Protein AF-A0A955IW01-F1 (afdb_monomer_lite)

InterPro domains:
  IPR011990 Tetratricopeptide-like helical domain superfamily [SSF48452] (128-227)

Secondary structure (DSSP, 8-state):
-PPPHHHHHHHHHHHHHHHHHTTS--HHHHHHTT--HHHHHHHHHHHHH-TTTS---TTS-HHHHHHHHHHHHHHHHTT-HHHHHHHHHHHHHHHHHTT-HHHHHHHHHHHHHHHHHHHHH-SSHHHHHHHHHHHHHHHHHHHHT--TTHHHHHHHHHHHHHHHHHTTS-HHHHHHHHHHHHHHHHHHHHS--S-TTGGGTTHHHHHHHHHHTT-HHHHHHHHHHHHHHHHHHHHHHHHH-TTHHHHHHHHHHHHHHHHHHHHHHTT-HHHHHHHHHHHHHS--TT-TTHHHHHHHHHHHHHHHS-----

Foldseek 3Di:
DDDDPVVVVVLLLVLQLCVLVDVGDDPVRCVVSVHDPVVSVVSNCCVVVPCPLLADDLPDDVVVLVVLLVVLLVCVVVVSLVSSLSSLVNSCSSCVSVVPLVSLLSSLQSLLVSLCSQLVVDPDLVSNLVSLVSSLVSLVSNLVSDDALVNLVSLLVNLLSLQVNLVSDDPVSSLVSLVVSLVSNVVSLVRHDDFLLVSLQSLLSNLVSCVVVVVLVVSVVSLVSSVVSCVVRVVVLVVPDPCSVVVSLVSNLSSLQSVLVSCVSVVVNVSSLVSLVCLLPPDDPPCSSVVSNVSSVVVNVVSVPPPPDD

Sequence (310 aa):
MALNNNEIRKKELEVYNLYLQKTGLSPATIKKLELSPEDVAKIITKMTSADSTLRLFTNAKKETRDNYLKQSVTIREQGFIMVALTMLDAVQAWDIANKYAKGIRETNDHKKIAYTLLADREKTNKGKLKYLTEASKCLEEALKATEGESISILKVHQASLNYDLALLHDTKSKEKKLKTALKMVDEALKTLPGSQAHRAWPLPIKAKILIELKLYDKALKVLQEAESCIYYGYEEEQNKNKQADMVLSVWTTGIALQMALLHIKTNKNTTARIYLSAVINCPDAAGVLANRKLQAKNLLKKLEEPSKEN

Radius of gyration: 21.9 Å; chains: 1; bounding box: 50×57×61 Å

Organism: NCBI:txid2053526

pLDDT: mean 86.03, std 12.94, range [34.16, 98.62]

Structure (mmCIF, N/CA/C/O backbone):
data_AF-A0A955IW01-F1
#
_entry.id   AF-A0A955IW01-F1
#
loop_
_atom_site.group_PDB
_atom_site.id
_atom_site.type_symbol
_atom_site.label_atom_id
_atom_site.label_alt_id
_atom_site.label_comp_id
_atom_site.label_asym_id
_atom_site.label_entity_id
_atom_site.label_seq_id
_atom_site.pdbx_PDB_ins_code
_atom_site.Cartn_x
_atom_site.Cartn_y
_atom_site.Cartn_z
_atom_site.occupancy
_atom_site.B_iso_or_equiv
_atom_site.auth_seq_id
_atom_site.auth_comp_id
_atom_site.auth_asym_id
_atom_site.auth_atom_id
_atom_site.pdbx_PDB_model_num
ATOM 1 N N . MET A 1 1 ? 11.748 -39.886 -11.246 1.00 41.16 1 MET A N 1
ATOM 2 C CA . MET A 1 1 ? 10.763 -38.999 -11.903 1.00 41.16 1 MET A CA 1
ATOM 3 C C . MET A 1 1 ? 11.481 -37.710 -12.256 1.00 41.16 1 MET A C 1
ATOM 5 O O . MET A 1 1 ? 12.062 -37.111 -11.362 1.00 41.16 1 MET A O 1
ATOM 9 N N . ALA A 1 2 ? 11.544 -37.344 -13.536 1.00 40.84 2 ALA A N 1
ATOM 10 C CA . ALA A 1 2 ? 12.148 -36.078 -13.944 1.00 40.84 2 ALA A CA 1
ATOM 11 C C . ALA A 1 2 ? 11.229 -34.932 -13.497 1.00 40.84 2 ALA A C 1
ATOM 13 O O . ALA A 1 2 ? 10.049 -34.935 -13.840 1.00 40.84 2 ALA A O 1
ATOM 14 N N . LEU A 1 3 ? 11.751 -33.999 -12.697 1.00 44.94 3 LEU A N 1
ATOM 15 C CA . LEU A 1 3 ? 11.039 -32.771 -12.340 1.00 44.94 3 LEU A CA 1
ATOM 16 C C . LEU A 1 3 ? 10.661 -32.020 -13.624 1.00 44.94 3 LEU A C 1
ATOM 18 O O . LEU A 1 3 ? 11.459 -31.940 -14.560 1.00 44.94 3 LEU A O 1
ATOM 22 N N . ASN A 1 4 ? 9.458 -31.449 -13.668 1.00 65.19 4 ASN A N 1
ATOM 23 C CA . ASN A 1 4 ? 9.060 -30.553 -14.754 1.00 65.19 4 ASN A CA 1
ATOM 24 C C . ASN A 1 4 ? 10.046 -29.366 -14.805 1.00 65.19 4 ASN A C 1
ATOM 26 O O . ASN A 1 4 ? 10.430 -28.842 -13.759 1.00 65.19 4 ASN A O 1
ATOM 30 N N . ASN A 1 5 ? 10.438 -28.897 -15.996 1.00 57.56 5 ASN A N 1
ATOM 31 C CA . ASN A 1 5 ? 11.323 -27.733 -16.172 1.00 57.56 5 ASN A CA 1
ATOM 32 C C . ASN A 1 5 ? 10.898 -26.508 -15.332 1.00 57.56 5 ASN A C 1
ATOM 34 O O . ASN A 1 5 ? 11.753 -25.760 -14.853 1.00 57.56 5 ASN A O 1
ATOM 38 N N . ASN A 1 6 ? 9.595 -26.322 -15.097 1.00 52.44 6 ASN A N 1
ATOM 39 C CA . ASN A 1 6 ? 9.080 -25.268 -14.217 1.00 52.44 6 ASN A CA 1
ATOM 40 C C . ASN A 1 6 ? 9.376 -25.511 -12.727 1.00 52.44 6 ASN A C 1
ATOM 42 O O . ASN A 1 6 ? 9.671 -24.562 -12.004 1.00 52.44 6 ASN A O 1
ATOM 46 N N . GLU A 1 7 ? 9.329 -26.757 -12.257 1.00 68.38 7 GLU A N 1
ATOM 47 C CA . GLU A 1 7 ? 9.648 -27.120 -10.870 1.00 68.38 7 GLU A CA 1
ATOM 48 C C . GLU A 1 7 ? 11.148 -27.035 -10.600 1.00 68.38 7 GLU A C 1
ATOM 50 O O . GLU A 1 7 ? 11.549 -26.523 -9.555 1.00 68.38 7 GLU A O 1
ATOM 55 N N . ILE A 1 8 ? 11.973 -27.444 -11.572 1.00 70.56 8 ILE A N 1
ATOM 56 C CA . ILE A 1 8 ? 13.429 -27.264 -11.522 1.00 70.56 8 ILE A CA 1
ATOM 57 C C . ILE A 1 8 ? 13.744 -25.776 -11.379 1.00 70.56 8 ILE A C 1
ATOM 59 O O . ILE A 1 8 ? 14.400 -25.375 -10.422 1.00 70.56 8 ILE A O 1
ATOM 63 N N . ARG A 1 9 ? 13.197 -24.930 -12.262 1.00 68.94 9 ARG A N 1
ATOM 64 C CA . ARG A 1 9 ? 13.444 -23.482 -12.231 1.00 68.94 9 ARG A CA 1
ATOM 65 C C . ARG A 1 9 ? 12.938 -22.819 -10.948 1.00 68.94 9 ARG A C 1
ATOM 67 O O . ARG A 1 9 ? 13.601 -21.932 -10.418 1.00 68.94 9 ARG A O 1
ATOM 74 N N . LYS A 1 10 ? 11.794 -23.262 -10.420 1.00 70.56 10 LYS A N 1
ATOM 75 C CA . LYS A 1 10 ? 11.260 -22.803 -9.130 1.00 70.56 10 LYS A CA 1
ATOM 76 C C . LYS A 1 10 ? 12.222 -23.129 -7.982 1.00 70.56 10 LYS A C 1
ATOM 78 O O . LYS A 1 10 ? 12.490 -22.262 -7.153 1.00 70.56 10 LYS A O 1
ATOM 83 N N . LYS A 1 11 ? 12.772 -24.345 -7.962 1.00 79.25 11 LYS A N 1
ATOM 84 C CA . LYS A 1 11 ? 13.729 -24.797 -6.944 1.00 79.25 11 LYS A CA 1
ATOM 85 C C . LYS A 1 11 ? 15.079 -24.078 -7.072 1.00 79.25 11 LYS A C 1
ATOM 87 O O . LYS A 1 11 ? 15.653 -23.674 -6.067 1.00 79.25 11 LYS A O 1
ATOM 92 N N . GLU A 1 12 ? 15.537 -23.812 -8.296 1.00 79.88 12 GLU A N 1
ATOM 93 C CA . GLU A 1 12 ? 16.732 -22.994 -8.557 1.00 79.88 12 GLU A CA 1
ATOM 94 C C . GLU A 1 12 ? 16.574 -21.550 -8.042 1.00 79.88 12 GLU A C 1
ATOM 96 O O . GLU A 1 12 ? 17.464 -21.022 -7.371 1.00 79.88 12 GLU A O 1
ATOM 101 N N . LEU A 1 13 ? 15.415 -20.927 -8.292 1.00 72.44 13 LEU A N 1
ATOM 102 C CA . LEU A 1 13 ? 15.077 -19.595 -7.777 1.00 72.44 13 LEU A CA 1
ATOM 103 C C . LEU A 1 13 ? 14.978 -19.568 -6.248 1.00 72.44 13 LEU A C 1
ATOM 105 O O . LEU A 1 13 ? 15.396 -18.592 -5.628 1.00 72.44 13 LEU A O 1
ATOM 109 N N . GLU A 1 14 ? 14.453 -20.627 -5.632 1.00 79.62 14 GLU A N 1
ATOM 110 C CA . GLU A 1 14 ? 14.368 -20.758 -4.176 1.00 79.62 14 GLU A CA 1
ATOM 111 C C . GLU A 1 14 ? 15.755 -20.809 -3.528 1.00 79.62 14 GLU A C 1
ATOM 113 O O . GLU A 1 14 ? 16.039 -20.026 -2.617 1.00 79.62 14 GLU A O 1
ATOM 118 N N . VAL A 1 15 ? 16.638 -21.671 -4.044 1.00 81.12 15 VAL A N 1
ATOM 119 C CA . VAL A 1 15 ? 18.037 -21.787 -3.605 1.00 81.12 15 VAL A CA 1
ATOM 120 C C . VAL A 1 15 ? 18.742 -20.437 -3.716 1.00 81.12 15 VAL A C 1
ATOM 122 O O . VAL A 1 15 ? 19.367 -19.983 -2.756 1.00 81.12 15 VAL A O 1
ATOM 125 N N . TYR A 1 16 ? 18.605 -19.764 -4.860 1.00 76.00 16 TYR A N 1
ATOM 126 C CA . TYR A 1 16 ? 19.264 -18.483 -5.096 1.00 76.00 16 TYR A CA 1
ATOM 127 C C . TYR A 1 16 ? 18.694 -17.355 -4.222 1.00 76.00 16 TYR A C 1
ATOM 129 O O . TYR A 1 16 ? 19.442 -16.555 -3.665 1.00 76.00 16 TYR A O 1
ATOM 137 N N . ASN A 1 17 ? 17.377 -17.319 -4.010 1.00 71.19 17 ASN A N 1
ATOM 138 C CA . ASN A 1 17 ? 16.737 -16.354 -3.116 1.00 71.19 17 ASN A CA 1
ATOM 139 C C . ASN A 1 17 ? 17.206 -16.531 -1.661 1.00 71.19 17 ASN A C 1
ATOM 141 O O . ASN A 1 17 ? 17.460 -15.542 -0.975 1.00 71.19 17 ASN A O 1
ATOM 145 N N . LEU A 1 18 ? 17.367 -17.772 -1.193 1.00 75.62 18 LEU A N 1
ATOM 146 C CA . LEU A 1 18 ? 17.927 -18.048 0.133 1.00 75.62 18 LEU A CA 1
ATOM 147 C C . LEU A 1 18 ? 19.415 -17.682 0.218 1.00 75.62 18 LEU A C 1
ATOM 149 O O . LEU A 1 18 ? 19.850 -17.179 1.255 1.00 75.62 18 LEU A O 1
ATOM 153 N N . TYR A 1 19 ? 20.177 -17.898 -0.861 1.00 77.19 19 TYR A N 1
ATOM 154 C CA . TYR A 1 19 ? 21.565 -17.446 -0.972 1.00 77.19 19 TYR A CA 1
ATOM 155 C C . TYR A 1 19 ? 21.676 -15.921 -0.870 1.00 77.19 19 TYR A C 1
ATOM 157 O O . TYR A 1 19 ? 22.553 -15.448 -0.168 1.00 77.19 19 TYR A O 1
ATOM 165 N N . LEU A 1 20 ? 20.775 -15.146 -1.483 1.00 69.50 20 LEU A N 1
ATOM 166 C CA . LEU A 1 20 ? 20.790 -13.676 -1.393 1.00 69.50 20 LEU A CA 1
ATOM 167 C C . LEU A 1 20 ? 20.360 -13.133 -0.017 1.00 69.50 20 LEU A C 1
ATOM 169 O O . LEU A 1 20 ? 20.742 -12.028 0.361 1.00 69.50 20 LEU A O 1
ATOM 173 N N . GLN A 1 21 ? 19.544 -13.876 0.736 1.00 68.00 21 GLN A N 1
ATOM 174 C CA . GLN A 1 21 ? 19.051 -13.452 2.056 1.00 68.00 21 GLN A CA 1
ATOM 175 C C . GLN A 1 21 ? 20.087 -13.596 3.181 1.00 68.00 21 GLN A C 1
ATOM 177 O O . GLN A 1 21 ? 19.921 -13.001 4.247 1.00 68.00 21 GLN A O 1
ATOM 182 N N . LYS A 1 22 ? 21.133 -14.398 2.980 1.00 61.97 22 LYS A N 1
ATOM 183 C CA . LYS A 1 22 ? 22.178 -14.689 3.969 1.00 61.97 22 LYS A CA 1
ATOM 184 C C . LYS A 1 22 ? 23.543 -14.468 3.317 1.00 61.97 22 LYS A C 1
ATOM 186 O O . LYS A 1 22 ? 23.664 -14.578 2.112 1.00 61.97 22 LYS A O 1
ATOM 191 N N . THR A 1 23 ? 24.606 -14.200 4.068 1.00 53.50 23 THR A N 1
ATOM 192 C CA . THR A 1 23 ? 25.985 -14.205 3.531 1.00 53.50 23 THR A CA 1
ATOM 193 C C . THR A 1 23 ? 26.464 -15.641 3.233 1.00 53.50 23 THR A C 1
ATOM 195 O O . THR A 1 23 ? 27.507 -16.069 3.717 1.00 53.50 23 THR A O 1
ATOM 198 N N . GLY A 1 24 ? 25.663 -16.420 2.492 1.00 56.84 24 GLY A N 1
ATOM 199 C CA . GLY A 1 24 ? 25.838 -17.849 2.224 1.00 56.84 24 GLY A CA 1
ATOM 200 C C . GLY A 1 24 ? 24.736 -18.746 2.812 1.00 56.84 24 GLY A C 1
ATOM 201 O O . GLY A 1 24 ? 24.003 -18.376 3.733 1.00 56.84 24 GLY A O 1
ATOM 202 N N . LEU A 1 25 ? 24.616 -19.964 2.275 1.00 74.00 25 LEU A N 1
ATOM 203 C CA . LEU A 1 25 ? 23.672 -20.981 2.747 1.00 74.00 25 LEU A CA 1
ATOM 204 C C . LEU A 1 25 ? 24.320 -21.878 3.807 1.00 74.00 25 LEU A C 1
ATOM 206 O O . LEU A 1 25 ? 25.335 -22.516 3.550 1.00 74.00 25 LEU A O 1
ATOM 210 N N . SER A 1 26 ? 23.717 -21.965 4.998 1.00 74.75 26 SER A N 1
ATOM 211 C CA . SER A 1 26 ? 24.205 -22.879 6.040 1.00 74.75 26 SER A CA 1
ATOM 212 C C . SER A 1 26 ? 23.929 -24.349 5.681 1.00 74.75 26 SER A C 1
ATOM 214 O O . SER A 1 26 ? 22.914 -24.623 5.031 1.00 74.75 26 SER A O 1
ATOM 216 N N . PRO A 1 27 ? 24.723 -25.320 6.180 1.00 72.94 27 PRO A N 1
ATOM 217 C CA . PRO A 1 27 ? 24.492 -26.751 5.936 1.00 72.94 27 PRO A CA 1
ATOM 218 C C . PRO A 1 27 ? 23.081 -27.222 6.316 1.00 72.94 27 PRO A C 1
ATOM 220 O O . PRO A 1 27 ? 22.458 -28.003 5.601 1.00 72.94 27 PRO A O 1
ATOM 223 N N . ALA A 1 28 ? 22.520 -26.678 7.401 1.00 77.25 28 ALA A N 1
ATOM 224 C CA . ALA A 1 28 ? 21.143 -26.952 7.812 1.00 77.25 28 ALA A CA 1
ATOM 225 C C . ALA A 1 28 ? 20.094 -26.414 6.819 1.00 77.25 28 ALA A C 1
ATOM 227 O O . ALA A 1 28 ? 19.018 -26.992 6.690 1.00 77.25 28 ALA A O 1
ATOM 228 N N . THR A 1 29 ? 20.391 -25.311 6.123 1.00 76.62 29 THR A N 1
ATOM 229 C CA . THR A 1 29 ? 19.518 -24.757 5.074 1.00 76.62 29 THR A CA 1
ATOM 230 C C . THR A 1 29 ? 19.606 -25.605 3.804 1.00 76.62 29 THR A C 1
ATOM 232 O O . THR A 1 29 ? 18.574 -25.923 3.228 1.00 76.62 29 THR A O 1
ATOM 235 N N . ILE A 1 30 ? 20.810 -26.049 3.424 1.00 76.44 30 ILE A N 1
ATOM 236 C CA . ILE A 1 30 ? 21.035 -26.947 2.277 1.00 76.44 30 ILE A CA 1
ATOM 237 C C . ILE A 1 30 ? 20.290 -28.273 2.476 1.00 76.44 30 ILE A C 1
ATOM 239 O O . ILE A 1 30 ? 19.534 -28.695 1.606 1.00 76.44 30 ILE A O 1
ATOM 243 N N . LYS A 1 31 ? 20.400 -28.871 3.670 1.00 76.69 31 LYS A N 1
ATOM 244 C CA . LYS A 1 31 ? 19.694 -30.114 4.014 1.00 76.69 31 LYS A CA 1
ATOM 245 C C . LYS A 1 31 ? 18.167 -29.985 3.906 1.00 76.69 31 LYS A C 1
ATOM 247 O O . LYS A 1 31 ? 17.515 -30.936 3.496 1.00 76.69 31 LYS A O 1
ATOM 252 N N . LYS A 1 32 ? 17.595 -28.818 4.234 1.00 82.44 32 LYS A N 1
ATOM 253 C CA . LYS A 1 32 ? 16.148 -28.544 4.105 1.00 82.44 32 LYS A CA 1
ATOM 254 C C . LYS A 1 32 ? 15.670 -28.397 2.662 1.00 82.44 32 LYS A C 1
ATOM 256 O O . LYS A 1 32 ? 14.485 -28.569 2.415 1.00 82.44 32 LYS A O 1
ATOM 261 N N . LEU A 1 33 ? 16.565 -28.056 1.740 1.00 80.69 33 LEU A N 1
ATOM 262 C CA . LEU A 1 33 ? 16.245 -27.925 0.318 1.00 80.69 33 LEU A CA 1
ATOM 263 C C . LEU A 1 33 ? 16.257 -29.273 -0.407 1.00 80.69 33 LEU A C 1
ATOM 265 O O . LEU A 1 33 ? 15.901 -29.326 -1.584 1.00 80.69 33 LEU A O 1
ATOM 269 N N . GLU A 1 34 ? 16.650 -30.350 0.283 1.00 85.50 34 GLU A N 1
ATOM 270 C CA . GLU A 1 34 ? 16.807 -31.687 -0.298 1.00 85.50 34 GLU A CA 1
ATOM 271 C C . GLU A 1 34 ? 17.724 -31.653 -1.530 1.00 85.50 34 GLU A C 1
ATOM 273 O O . GLU A 1 34 ? 17.429 -32.231 -2.575 1.00 85.50 34 GLU A O 1
ATOM 278 N N . LEU A 1 35 ? 18.815 -30.893 -1.421 1.00 80.88 35 LEU A N 1
ATOM 279 C CA . LEU A 1 35 ? 19.842 -30.745 -2.446 1.00 80.88 35 LEU A CA 1
ATOM 280 C C . LEU A 1 35 ? 21.209 -31.013 -1.826 1.00 80.88 35 LEU A C 1
ATOM 282 O O . LEU A 1 35 ? 21.428 -30.747 -0.639 1.00 80.88 35 LEU A O 1
ATOM 286 N N . SER A 1 36 ? 22.142 -31.513 -2.632 1.00 80.19 36 SER A N 1
ATOM 287 C CA . SER A 1 36 ? 23.533 -31.610 -2.202 1.00 80.19 36 SER A CA 1
ATOM 288 C C . SER A 1 36 ? 24.179 -30.212 -2.148 1.00 80.19 36 SER A C 1
ATOM 290 O O . SER A 1 36 ? 23.746 -29.298 -2.861 1.00 80.19 36 SER A O 1
ATOM 292 N N . PRO A 1 37 ? 25.229 -30.003 -1.330 1.00 76.19 37 PRO A N 1
ATOM 293 C CA . PRO A 1 37 ? 26.011 -28.766 -1.364 1.00 76.19 37 PRO A CA 1
ATOM 294 C C . PRO A 1 37 ? 26.567 -28.444 -2.757 1.00 76.19 37 PRO A C 1
ATOM 296 O O . PRO A 1 37 ? 26.637 -27.277 -3.128 1.00 76.19 37 PRO A O 1
ATOM 299 N N . GLU A 1 38 ? 26.910 -29.470 -3.539 1.00 78.12 38 GLU A N 1
ATOM 300 C CA . GLU A 1 38 ? 27.389 -29.337 -4.916 1.00 78.12 38 GLU A CA 1
ATOM 301 C C . GLU A 1 38 ? 26.289 -28.863 -5.866 1.00 78.12 38 GLU A C 1
ATOM 303 O O . GLU A 1 38 ? 26.540 -27.983 -6.682 1.00 78.12 38 GLU A O 1
ATOM 308 N N . ASP A 1 39 ? 25.063 -29.380 -5.746 1.00 79.25 39 ASP A N 1
ATOM 309 C CA . ASP A 1 39 ? 23.923 -28.907 -6.541 1.00 79.25 39 ASP A CA 1
ATOM 310 C C . ASP A 1 39 ? 23.566 -27.472 -6.174 1.00 79.25 39 ASP A C 1
ATOM 312 O O . ASP A 1 39 ? 23.331 -26.645 -7.049 1.00 79.25 39 ASP A O 1
ATOM 316 N N . VAL A 1 40 ? 23.600 -27.135 -4.885 1.00 78.31 40 VAL A N 1
ATOM 317 C CA . VAL A 1 40 ? 23.416 -25.758 -4.422 1.00 78.31 40 VAL A CA 1
ATOM 318 C C . VAL A 1 40 ? 24.506 -24.842 -4.977 1.00 78.31 40 VAL A C 1
ATOM 320 O O . VAL A 1 40 ? 24.187 -23.769 -5.484 1.00 78.31 40 VAL A O 1
ATOM 323 N N . ALA A 1 41 ? 25.773 -25.259 -4.940 1.00 73.00 41 ALA A N 1
ATOM 324 C CA . ALA A 1 41 ? 26.876 -24.505 -5.523 1.00 73.00 41 ALA A CA 1
ATOM 325 C C . ALA A 1 41 ? 26.737 -24.382 -7.045 1.00 73.00 41 ALA A C 1
ATOM 327 O O . ALA A 1 41 ? 26.959 -23.302 -7.575 1.00 73.00 41 ALA A O 1
ATOM 328 N N . LYS A 1 42 ? 26.307 -25.433 -7.754 1.00 78.12 42 LYS A N 1
ATOM 329 C CA . LYS A 1 42 ? 26.015 -25.387 -9.195 1.00 78.12 42 LYS A CA 1
ATOM 330 C C . LYS A 1 42 ? 24.861 -24.457 -9.507 1.00 78.12 42 LYS A C 1
ATOM 332 O O . LYS A 1 42 ? 24.947 -23.757 -10.498 1.00 78.12 42 LYS A O 1
ATOM 337 N N . ILE A 1 43 ? 23.809 -24.425 -8.695 1.00 77.31 43 ILE A N 1
ATOM 338 C CA . ILE A 1 43 ? 22.674 -23.518 -8.878 1.00 77.31 43 ILE A CA 1
ATOM 339 C C . ILE A 1 43 ? 23.100 -22.083 -8.598 1.00 77.31 43 ILE A C 1
ATOM 341 O O . ILE A 1 43 ? 22.807 -21.210 -9.404 1.00 77.31 43 ILE A O 1
ATOM 345 N N . ILE A 1 44 ? 23.817 -21.827 -7.500 1.00 74.19 44 ILE A N 1
ATOM 346 C CA . ILE A 1 44 ? 24.343 -20.494 -7.194 1.00 74.19 44 ILE A CA 1
ATOM 347 C C . ILE A 1 44 ? 25.268 -20.058 -8.316 1.00 74.19 44 ILE A C 1
ATOM 349 O O . ILE A 1 44 ? 25.005 -19.019 -8.893 1.00 74.19 44 ILE A O 1
ATOM 353 N N . THR A 1 45 ? 26.266 -20.866 -8.677 1.00 70.31 45 THR A N 1
ATOM 354 C CA . THR A 1 45 ? 27.178 -20.596 -9.791 1.00 70.31 45 THR A CA 1
ATOM 355 C C . THR A 1 45 ? 26.405 -20.417 -11.084 1.00 70.31 45 THR A C 1
ATOM 357 O O . THR A 1 45 ? 26.579 -19.408 -11.723 1.00 70.31 45 THR A O 1
ATOM 360 N N . LYS A 1 46 ? 25.462 -21.284 -11.452 1.00 68.75 46 LYS A N 1
ATOM 361 C CA . LYS A 1 46 ? 24.609 -21.104 -12.638 1.00 68.75 46 LYS A CA 1
ATOM 362 C C . LYS A 1 46 ? 23.864 -19.774 -12.589 1.00 68.75 46 LYS A C 1
ATOM 364 O O . LYS A 1 46 ? 23.765 -19.113 -13.605 1.00 68.75 46 LYS A O 1
ATOM 369 N N . MET A 1 47 ? 23.360 -19.358 -11.435 1.00 70.56 47 MET A N 1
ATOM 370 C CA . MET A 1 47 ? 22.603 -18.116 -11.279 1.00 70.56 47 MET A CA 1
ATOM 371 C C . MET A 1 47 ? 23.509 -16.877 -11.164 1.00 70.56 47 MET A C 1
ATOM 373 O O . MET A 1 47 ? 23.080 -15.790 -11.534 1.00 70.56 47 MET A O 1
ATOM 377 N N . THR A 1 48 ? 24.756 -17.012 -10.701 1.00 64.88 48 THR A N 1
ATOM 378 C CA . THR A 1 48 ? 25.749 -15.925 -10.593 1.00 64.88 48 THR A CA 1
ATOM 379 C C . THR A 1 48 ? 26.658 -15.810 -11.819 1.00 64.88 48 THR A C 1
ATOM 381 O O . THR A 1 48 ? 27.096 -14.713 -12.142 1.00 64.88 48 THR A O 1
ATOM 384 N N . SER A 1 49 ? 26.934 -16.918 -12.505 1.00 52.38 49 SER A N 1
ATOM 385 C CA . SER A 1 49 ? 27.792 -17.066 -13.685 1.00 52.38 49 SER A CA 1
ATOM 386 C C . SER A 1 49 ? 26.999 -17.129 -14.993 1.00 52.38 49 SER A C 1
ATOM 388 O O . SER A 1 49 ? 27.598 -16.975 -16.056 1.00 52.38 49 SER A O 1
ATOM 390 N N . ALA A 1 50 ? 25.668 -17.312 -14.963 1.00 46.69 50 ALA A N 1
ATOM 391 C CA . ALA A 1 50 ? 24.800 -16.988 -16.101 1.00 46.69 50 ALA A CA 1
ATOM 392 C C . ALA A 1 50 ? 24.619 -15.472 -16.193 1.00 46.69 50 ALA A C 1
ATOM 394 O O . ALA A 1 50 ? 23.562 -14.892 -15.933 1.00 46.69 50 ALA A O 1
ATOM 395 N N . ASP A 1 51 ? 25.694 -14.855 -16.655 1.00 45.41 51 ASP A N 1
ATOM 396 C CA . ASP A 1 51 ? 25.853 -13.447 -16.974 1.00 45.41 51 ASP A CA 1
ATOM 397 C C . ASP A 1 51 ? 24.934 -12.947 -18.106 1.00 45.41 51 ASP A C 1
ATOM 399 O O . ASP A 1 51 ? 25.060 -11.813 -18.552 1.00 45.41 51 ASP A O 1
ATOM 403 N N . SER A 1 52 ? 24.004 -13.772 -18.591 1.00 41.62 52 SER A N 1
ATOM 404 C CA . SER A 1 52 ? 23.103 -13.466 -19.707 1.00 41.62 52 SER A CA 1
ATOM 405 C C . SER A 1 52 ? 21.615 -13.562 -19.362 1.00 41.62 52 SER A C 1
ATOM 407 O O . SER A 1 52 ? 20.808 -12.915 -20.023 1.00 41.62 52 SER A O 1
ATOM 409 N N . THR A 1 53 ? 21.217 -14.313 -18.327 1.00 46.50 53 THR A N 1
ATOM 410 C CA . THR A 1 53 ? 19.797 -14.419 -17.931 1.00 46.50 53 THR A CA 1
ATOM 411 C C . THR A 1 53 ? 19.403 -13.449 -16.828 1.00 46.50 53 THR A C 1
ATOM 413 O O . THR A 1 53 ? 18.220 -13.137 -16.720 1.00 46.50 53 THR A O 1
ATOM 416 N N . LEU A 1 54 ? 20.372 -12.978 -16.027 1.00 55.03 54 LEU A N 1
ATOM 417 C CA . LEU A 1 54 ? 20.158 -11.949 -15.003 1.00 55.03 54 LEU A CA 1
ATOM 418 C C . LEU A 1 54 ? 20.750 -10.563 -15.357 1.00 55.03 54 LEU A C 1
ATOM 420 O O . LEU A 1 54 ? 20.593 -9.608 -14.590 1.00 55.03 54 LEU A O 1
ATOM 424 N N . ARG A 1 55 ? 21.406 -10.424 -16.517 1.00 62.34 55 ARG A N 1
ATOM 425 C CA . ARG A 1 55 ? 21.927 -9.139 -16.998 1.00 62.34 55 ARG A CA 1
ATOM 426 C C . ARG A 1 55 ? 21.056 -8.571 -18.104 1.00 62.34 55 ARG A C 1
ATOM 428 O O . ARG A 1 55 ? 20.934 -9.142 -19.183 1.00 62.34 55 ARG A O 1
ATOM 435 N N . LEU A 1 56 ? 20.533 -7.381 -17.851 1.00 70.44 56 LEU A N 1
ATOM 436 C CA . LEU A 1 56 ? 20.099 -6.476 -18.900 1.00 70.44 56 LEU A CA 1
ATOM 437 C C . LEU A 1 56 ? 21.270 -5.539 -19.213 1.00 70.44 56 LEU A C 1
ATOM 439 O O . LEU A 1 56 ? 21.645 -4.716 -18.380 1.00 70.44 56 LEU A O 1
ATOM 443 N N . PHE A 1 57 ? 21.867 -5.670 -20.397 1.00 77.75 57 PHE A N 1
ATOM 444 C CA . PHE A 1 57 ? 22.892 -4.725 -20.843 1.00 77.75 57 PHE A CA 1
ATOM 445 C C . PHE A 1 57 ? 22.259 -3.365 -21.123 1.00 77.75 57 PHE A C 1
ATOM 447 O O . PHE A 1 57 ? 21.211 -3.303 -21.759 1.00 77.75 57 PHE A O 1
ATOM 454 N N . THR A 1 58 ? 22.904 -2.271 -20.715 1.00 83.56 58 THR A N 1
ATOM 455 C CA . THR A 1 58 ? 22.385 -0.900 -20.886 1.00 83.56 58 THR A CA 1
ATOM 456 C C . THR A 1 58 ? 22.219 -0.476 -22.349 1.00 83.56 58 THR A C 1
ATOM 458 O O . THR A 1 58 ? 21.466 0.451 -22.625 1.00 83.56 58 THR A O 1
ATOM 461 N N . ASN A 1 59 ? 22.862 -1.173 -23.291 1.00 83.25 59 ASN A N 1
ATOM 462 C CA . ASN A 1 59 ? 22.717 -0.986 -24.739 1.00 83.25 59 ASN A CA 1
ATOM 463 C C . ASN A 1 59 ? 21.659 -1.907 -25.387 1.00 83.25 59 ASN A C 1
ATOM 465 O O . ASN A 1 59 ? 21.514 -1.909 -26.610 1.00 83.25 59 ASN A O 1
ATOM 469 N N . ALA A 1 60 ? 20.940 -2.719 -24.604 1.00 86.00 60 ALA A N 1
ATOM 470 C CA . ALA A 1 60 ? 19.887 -3.585 -25.123 1.00 86.00 60 ALA A CA 1
ATOM 471 C C . ALA A 1 60 ? 18.717 -2.767 -25.694 1.00 86.00 60 ALA A C 1
ATOM 473 O O . ALA A 1 60 ? 18.449 -1.650 -25.252 1.00 86.00 60 ALA A O 1
ATOM 474 N N . LYS A 1 61 ? 17.975 -3.348 -26.646 1.00 90.81 61 LYS A N 1
ATOM 475 C CA . LYS A 1 61 ? 16.749 -2.739 -27.184 1.00 90.81 61 LYS A CA 1
ATOM 476 C C . LYS A 1 61 ? 15.666 -2.613 -26.104 1.00 90.81 61 LYS A C 1
ATOM 478 O O . LYS A 1 61 ? 15.597 -3.429 -25.180 1.00 90.81 61 LYS A O 1
ATOM 483 N N . LYS A 1 62 ? 14.770 -1.635 -26.265 1.00 93.44 62 LYS A N 1
ATOM 484 C CA . LYS A 1 62 ? 13.661 -1.373 -25.334 1.00 93.44 62 LYS A CA 1
ATOM 485 C C . LYS A 1 62 ? 12.753 -2.594 -25.139 1.00 93.44 62 LYS A C 1
ATOM 487 O O . LYS A 1 62 ? 12.322 -2.853 -24.021 1.00 93.44 62 LYS A O 1
ATOM 492 N N . GLU A 1 63 ? 12.500 -3.383 -26.181 1.00 91.31 63 GLU A N 1
ATOM 493 C CA . GLU A 1 63 ? 11.680 -4.599 -26.092 1.00 91.31 63 GLU A CA 1
ATOM 494 C C . GLU A 1 63 ? 12.302 -5.636 -25.150 1.00 91.31 63 GLU A C 1
ATOM 496 O O . GLU A 1 63 ? 11.594 -6.282 -24.377 1.00 91.31 63 GLU A O 1
ATOM 501 N N . THR A 1 64 ? 13.633 -5.767 -25.171 1.00 86.75 64 THR A N 1
ATOM 502 C CA . THR A 1 64 ? 14.365 -6.639 -24.247 1.00 86.75 64 THR A CA 1
ATOM 503 C C . THR A 1 64 ? 14.185 -6.156 -22.814 1.00 86.75 64 THR A C 1
ATOM 505 O O . THR A 1 64 ? 13.849 -6.959 -21.946 1.00 86.75 64 THR A O 1
ATOM 508 N N . ARG A 1 65 ? 14.321 -4.844 -22.574 1.00 92.00 65 ARG A N 1
ATOM 509 C CA . ARG A 1 65 ? 14.055 -4.224 -21.268 1.00 92.00 65 ARG A CA 1
ATOM 510 C C . ARG A 1 65 ? 12.623 -4.481 -20.792 1.00 92.00 65 ARG A C 1
ATOM 512 O O . ARG A 1 65 ? 12.425 -4.887 -19.650 1.00 92.00 65 ARG A O 1
ATOM 519 N N . ASP A 1 66 ? 11.629 -4.289 -21.654 1.00 90.44 66 ASP A N 1
ATOM 520 C CA . ASP A 1 66 ? 10.214 -4.451 -21.297 1.00 90.44 66 ASP A CA 1
ATOM 521 C C . ASP A 1 66 ? 9.867 -5.918 -20.986 1.00 90.44 66 ASP A C 1
ATOM 523 O O . ASP A 1 66 ? 9.121 -6.202 -20.045 1.00 90.44 66 ASP A O 1
ATOM 527 N N . ASN A 1 67 ? 10.442 -6.870 -21.727 1.00 83.69 67 ASN A N 1
ATOM 528 C CA . ASN A 1 67 ? 10.318 -8.297 -21.422 1.00 83.69 67 ASN A CA 1
ATOM 529 C C . ASN A 1 67 ? 10.975 -8.647 -20.085 1.00 83.69 67 ASN A C 1
ATOM 531 O O . ASN A 1 67 ? 10.412 -9.409 -19.299 1.00 83.69 67 ASN A O 1
ATOM 535 N N . TYR A 1 68 ? 12.133 -8.057 -19.804 1.00 86.56 68 TYR A N 1
ATOM 536 C CA . TYR A 1 68 ? 12.861 -8.270 -18.563 1.00 86.56 68 TYR A CA 1
ATOM 537 C C . TYR A 1 68 ? 12.097 -7.728 -17.341 1.00 86.56 68 TYR A C 1
ATOM 539 O O . TYR A 1 68 ? 11.993 -8.406 -16.317 1.00 86.56 68 TYR A O 1
ATOM 547 N N . LEU A 1 69 ? 11.455 -6.562 -17.478 1.00 90.38 69 LEU A N 1
ATOM 548 C CA . LEU A 1 69 ? 10.543 -6.010 -16.473 1.00 90.38 69 LEU A CA 1
ATOM 549 C C . LEU A 1 69 ? 9.326 -6.919 -16.230 1.00 90.38 69 LEU A C 1
ATOM 551 O O . LEU A 1 69 ? 8.970 -7.197 -15.088 1.00 90.38 69 LEU A O 1
ATOM 555 N N . LYS A 1 70 ? 8.690 -7.438 -17.287 1.00 82.94 70 LYS A N 1
ATOM 556 C CA . LYS A 1 70 ? 7.561 -8.379 -17.142 1.00 82.94 70 LYS A CA 1
ATOM 557 C C . LYS A 1 70 ? 7.969 -9.664 -16.417 1.00 82.94 70 LYS A C 1
ATOM 559 O O . LYS A 1 70 ? 7.216 -10.180 -15.586 1.00 82.94 70 LYS A O 1
ATOM 564 N N . GLN A 1 71 ? 9.163 -10.178 -16.707 1.00 79.56 71 GLN A N 1
ATOM 565 C CA . GLN A 1 71 ? 9.702 -11.358 -16.032 1.00 79.56 71 GLN A CA 1
ATOM 566 C C . GLN A 1 71 ? 9.993 -11.081 -14.554 1.00 79.56 71 GLN A C 1
ATOM 568 O O . GLN A 1 71 ? 9.626 -11.899 -13.712 1.00 79.56 71 GLN A O 1
ATOM 573 N N . SER A 1 72 ? 10.577 -9.925 -14.219 1.00 82.75 72 SER A N 1
ATOM 574 C CA . SER A 1 72 ? 10.844 -9.559 -12.822 1.00 82.75 72 SER A CA 1
ATOM 575 C C . SER A 1 72 ? 9.553 -9.414 -12.012 1.00 82.75 72 SER A C 1
ATOM 577 O O . SER A 1 72 ? 9.475 -9.907 -10.885 1.00 82.75 72 SER A O 1
ATOM 579 N N . VAL A 1 73 ? 8.500 -8.842 -12.608 1.00 81.38 73 VAL A N 1
ATOM 580 C CA . VAL A 1 73 ? 7.153 -8.797 -12.020 1.00 81.38 73 VAL A CA 1
ATOM 581 C C . VAL A 1 73 ? 6.614 -10.206 -11.783 1.00 81.38 73 VAL A C 1
ATOM 583 O O . VAL A 1 73 ? 6.178 -10.507 -10.678 1.00 81.38 73 VAL A O 1
ATOM 586 N N . THR A 1 74 ? 6.703 -11.094 -12.774 1.00 69.56 74 THR A N 1
ATOM 587 C CA . THR A 1 74 ? 6.234 -12.485 -12.645 1.00 69.56 74 THR A CA 1
ATOM 588 C C . THR A 1 74 ? 6.951 -13.222 -11.507 1.00 69.56 74 THR A C 1
ATOM 590 O O . THR A 1 74 ? 6.313 -13.865 -10.677 1.00 69.56 74 THR A O 1
ATOM 593 N N . ILE A 1 75 ? 8.277 -13.085 -11.421 1.00 70.88 75 ILE A N 1
ATOM 594 C CA . ILE A 1 75 ? 9.109 -13.691 -10.370 1.00 70.88 75 ILE A CA 1
ATOM 595 C C . ILE A 1 75 ? 8.765 -13.114 -8.986 1.00 70.88 75 ILE A C 1
ATOM 597 O O . ILE A 1 75 ? 8.721 -13.859 -8.002 1.00 70.88 75 ILE A O 1
ATOM 601 N N . ARG A 1 76 ? 8.454 -11.812 -8.898 1.00 81.62 76 ARG A N 1
ATOM 602 C CA . ARG A 1 76 ? 7.958 -11.184 -7.662 1.00 81.62 76 ARG A CA 1
ATOM 603 C C . ARG A 1 76 ? 6.633 -11.798 -7.221 1.00 81.62 76 ARG A C 1
ATOM 605 O O . ARG A 1 76 ? 6.519 -12.174 -6.057 1.00 81.62 76 ARG A O 1
ATOM 612 N N . GLU A 1 77 ? 5.660 -11.911 -8.126 1.00 68.88 77 GLU A N 1
ATOM 613 C CA . GLU A 1 77 ? 4.341 -12.489 -7.819 1.00 68.88 77 GLU A CA 1
ATOM 614 C C . GLU A 1 77 ? 4.442 -13.965 -7.396 1.00 68.88 77 GLU A C 1
ATOM 616 O O . GLU A 1 77 ? 3.680 -14.429 -6.554 1.00 68.88 77 GLU A O 1
ATOM 621 N N . GLN A 1 78 ? 5.451 -14.693 -7.884 1.00 63.56 78 GLN A N 1
ATOM 622 C CA . GLN A 1 78 ? 5.775 -16.053 -7.429 1.00 63.56 78 GLN A CA 1
ATOM 623 C C . GLN A 1 78 ? 6.439 -16.108 -6.038 1.00 63.56 78 GLN A C 1
ATOM 625 O O . GLN A 1 78 ? 6.662 -17.192 -5.499 1.00 63.56 78 GLN A O 1
ATOM 630 N N . GLY A 1 79 ? 6.759 -14.960 -5.435 1.00 60.31 79 GLY A N 1
ATOM 631 C CA . GLY A 1 79 ? 7.305 -14.852 -4.083 1.00 60.31 79 GLY A CA 1
ATOM 632 C C . GLY A 1 79 ? 8.835 -14.827 -3.992 1.00 60.31 79 GLY A C 1
ATOM 633 O O . GLY A 1 79 ? 9.357 -14.708 -2.872 1.00 60.31 79 GLY A O 1
ATOM 634 N N . PHE A 1 80 ? 9.545 -14.865 -5.124 1.00 71.31 80 PHE A N 1
ATOM 635 C CA . PHE A 1 80 ? 11.011 -14.806 -5.228 1.00 71.31 80 PHE A CA 1
ATOM 636 C C . PHE A 1 80 ? 11.522 -13.359 -5.205 1.00 71.31 80 PHE A C 1
ATOM 638 O O . PHE A 1 80 ? 12.126 -12.854 -6.152 1.00 71.31 80 PHE A O 1
ATOM 645 N N . ILE A 1 81 ? 11.243 -12.670 -4.099 1.00 76.81 81 ILE A N 1
ATOM 646 C CA . ILE A 1 81 ? 11.354 -11.211 -4.018 1.00 76.81 81 ILE A CA 1
ATOM 647 C C . ILE A 1 81 ? 12.789 -10.696 -4.209 1.00 76.81 81 ILE A C 1
ATOM 649 O O . ILE A 1 81 ? 12.967 -9.691 -4.892 1.00 76.81 81 ILE A O 1
ATOM 653 N N . MET A 1 82 ? 13.816 -11.368 -3.668 1.00 79.31 82 MET A N 1
ATOM 654 C CA . MET A 1 82 ? 15.203 -10.895 -3.828 1.00 79.31 82 MET A CA 1
ATOM 655 C C . MET A 1 82 ? 15.685 -11.024 -5.271 1.00 79.31 82 MET A C 1
ATOM 657 O O . MET A 1 82 ? 16.343 -10.121 -5.773 1.00 79.31 82 MET A O 1
ATOM 661 N N . VAL A 1 83 ? 15.307 -12.107 -5.957 1.00 76.06 83 VAL A N 1
ATOM 662 C CA . VAL A 1 83 ? 15.649 -12.297 -7.373 1.00 76.06 83 VAL A CA 1
ATOM 663 C C . VAL A 1 83 ? 14.969 -11.235 -8.230 1.00 76.06 83 VAL A C 1
ATOM 665 O O . VAL A 1 83 ? 15.607 -10.620 -9.081 1.00 76.06 83 VAL A O 1
ATOM 668 N N . ALA A 1 84 ? 13.688 -10.964 -7.964 1.00 79.81 84 ALA A N 1
ATOM 669 C CA . ALA A 1 84 ? 12.968 -9.892 -8.637 1.00 79.81 84 ALA A CA 1
ATOM 670 C C . ALA A 1 84 ? 13.629 -8.523 -8.414 1.00 79.81 84 ALA A C 1
ATOM 672 O O . ALA A 1 84 ? 13.733 -7.757 -9.366 1.00 79.81 84 ALA A O 1
ATOM 673 N N . LEU A 1 85 ? 14.112 -8.223 -7.200 1.00 86.62 85 LEU A N 1
ATOM 674 C CA . LEU A 1 85 ? 14.854 -6.988 -6.918 1.00 86.62 85 LEU A CA 1
ATOM 675 C C . LEU A 1 85 ? 16.140 -6.891 -7.741 1.00 86.62 85 LEU A C 1
ATOM 677 O O . LEU A 1 85 ? 16.334 -5.880 -8.403 1.00 86.62 85 LEU A O 1
ATOM 681 N N . THR A 1 86 ? 16.954 -7.949 -7.793 1.00 84.50 86 THR A N 1
ATOM 682 C CA . THR A 1 86 ? 18.165 -7.974 -8.633 1.00 84.50 86 THR A CA 1
ATOM 683 C C . THR A 1 86 ? 17.841 -7.713 -10.104 1.00 84.50 86 THR A C 1
ATOM 685 O O . THR A 1 86 ? 18.536 -6.956 -10.779 1.00 84.50 86 THR A O 1
ATOM 688 N N . MET A 1 87 ? 16.752 -8.296 -10.611 1.00 86.25 87 MET A N 1
ATOM 689 C CA . MET A 1 87 ? 16.307 -8.034 -11.979 1.00 86.25 87 MET A CA 1
ATOM 690 C C . MET A 1 87 ? 15.830 -6.590 -12.165 1.00 86.25 87 MET A C 1
ATOM 692 O O . MET A 1 87 ? 16.159 -5.962 -13.167 1.00 86.25 87 MET A O 1
ATOM 696 N N . LEU A 1 88 ? 15.067 -6.052 -11.215 1.00 92.19 88 LEU A N 1
ATOM 697 C CA . LEU A 1 88 ? 14.596 -4.669 -11.248 1.00 92.19 88 LEU A CA 1
ATOM 698 C C . LEU A 1 88 ? 15.754 -3.666 -11.162 1.00 92.19 88 LEU A C 1
ATOM 700 O O . LEU A 1 88 ? 15.690 -2.639 -11.827 1.00 92.19 88 LEU A O 1
ATOM 704 N N . ASP A 1 89 ? 16.823 -3.966 -10.424 1.00 91.44 89 ASP A N 1
ATOM 705 C CA . ASP A 1 89 ? 18.040 -3.146 -10.397 1.00 91.44 89 ASP A CA 1
ATOM 706 C C . ASP A 1 89 ? 18.701 -3.083 -11.782 1.00 91.44 89 ASP A C 1
ATOM 708 O O . ASP A 1 89 ? 19.106 -2.009 -12.228 1.00 91.44 89 ASP A O 1
ATOM 712 N N . ALA A 1 90 ? 18.732 -4.202 -12.515 1.00 89.38 90 ALA A N 1
ATOM 713 C CA . ALA A 1 90 ? 19.224 -4.228 -13.893 1.00 89.38 90 ALA A CA 1
ATOM 714 C C . ALA A 1 90 ? 18.326 -3.419 -14.852 1.00 89.38 90 ALA A C 1
ATOM 716 O O . ALA A 1 90 ? 18.837 -2.680 -15.696 1.00 89.38 90 ALA A O 1
ATOM 717 N N . VAL A 1 91 ? 16.995 -3.498 -14.698 1.00 93.50 91 VAL A N 1
ATOM 718 C CA . VAL A 1 91 ? 16.051 -2.639 -15.446 1.00 93.50 91 VAL A CA 1
ATOM 719 C C . VAL A 1 91 ? 16.292 -1.166 -15.129 1.00 93.50 91 VAL A C 1
ATOM 721 O O . VAL A 1 91 ? 16.367 -0.350 -16.044 1.00 93.50 91 VAL A O 1
ATOM 724 N N . GLN A 1 92 ? 16.474 -0.821 -13.854 1.00 93.88 92 GLN A N 1
ATOM 725 C CA . GLN A 1 92 ? 16.695 0.558 -13.431 1.00 93.88 92 GLN A CA 1
ATOM 726 C C . GLN A 1 92 ? 18.001 1.113 -14.005 1.00 93.88 92 GLN A C 1
ATOM 728 O O . GLN A 1 92 ? 18.021 2.245 -14.484 1.00 93.88 92 GLN A O 1
ATOM 733 N N . ALA A 1 93 ? 19.076 0.321 -14.003 1.00 91.69 93 ALA A N 1
ATOM 734 C CA . ALA A 1 93 ? 20.346 0.712 -14.607 1.00 91.69 93 ALA A CA 1
ATOM 735 C C . ALA A 1 93 ? 20.190 1.023 -16.105 1.00 91.69 93 ALA A C 1
ATOM 737 O O . ALA A 1 93 ? 20.725 2.024 -16.585 1.00 91.69 93 ALA A O 1
ATOM 738 N N . TRP A 1 94 ? 19.409 0.214 -16.830 1.00 94.62 94 TRP A N 1
ATOM 739 C CA . TRP A 1 94 ? 19.059 0.489 -18.224 1.00 94.62 94 TRP A CA 1
ATOM 740 C C . TRP A 1 94 ? 18.246 1.780 -18.366 1.00 94.62 94 TRP A C 1
ATOM 742 O O . TRP A 1 94 ? 18.586 2.622 -19.197 1.00 94.62 94 TRP A O 1
ATOM 752 N N . ASP A 1 95 ? 17.209 1.959 -17.542 1.00 94.69 95 ASP A N 1
ATOM 753 C CA . ASP A 1 95 ? 16.324 3.127 -17.592 1.00 94.69 95 ASP A CA 1
ATOM 754 C C . ASP A 1 95 ? 17.095 4.431 -17.335 1.00 94.69 95 ASP A C 1
ATOM 756 O O . ASP A 1 95 ? 16.890 5.420 -18.039 1.00 94.69 95 ASP A O 1
ATOM 760 N N . ILE A 1 96 ? 18.027 4.425 -16.375 1.00 92.38 96 ILE A N 1
ATOM 761 C CA . ILE A 1 96 ? 18.907 5.563 -16.075 1.00 92.38 96 ILE A CA 1
ATOM 762 C C . ILE A 1 96 ? 19.865 5.829 -17.242 1.00 92.38 96 ILE A C 1
ATOM 764 O O . ILE A 1 96 ? 19.954 6.967 -17.705 1.00 92.38 96 ILE A O 1
ATOM 768 N N . ALA A 1 97 ? 20.548 4.797 -17.750 1.00 93.31 97 ALA A N 1
ATOM 769 C CA . ALA A 1 97 ? 21.514 4.937 -18.843 1.00 93.31 97 ALA A CA 1
ATOM 770 C C . ALA A 1 97 ? 20.876 5.492 -20.129 1.00 93.31 97 ALA A C 1
ATOM 772 O O . ALA A 1 97 ? 21.502 6.270 -20.846 1.00 93.31 97 ALA A O 1
ATOM 773 N N . ASN A 1 98 ? 19.614 5.141 -20.384 1.00 94.25 98 ASN A N 1
ATOM 774 C CA . ASN A 1 98 ? 18.854 5.576 -21.557 1.00 94.25 98 ASN A CA 1
ATOM 775 C C . ASN A 1 98 ? 17.955 6.796 -21.285 1.00 94.25 98 ASN A C 1
ATOM 777 O O . ASN A 1 98 ? 17.163 7.172 -22.148 1.00 94.25 98 ASN A O 1
ATOM 781 N N . LYS A 1 99 ? 18.053 7.419 -20.098 1.00 91.88 99 LYS A N 1
ATOM 782 C CA . LYS A 1 99 ? 17.225 8.565 -19.666 1.00 91.88 99 LYS A CA 1
ATOM 783 C C . LYS A 1 99 ? 15.717 8.324 -19.847 1.00 91.88 99 LYS A C 1
ATOM 785 O O . LYS A 1 99 ? 14.953 9.237 -20.164 1.00 91.88 99 LYS A O 1
ATOM 790 N N . TYR A 1 100 ? 15.268 7.088 -19.645 1.00 92.00 100 TYR A N 1
ATOM 791 C CA . TYR A 1 100 ? 13.884 6.687 -19.865 1.00 92.00 100 TYR A CA 1
ATOM 792 C C . TYR A 1 100 ? 13.027 6.950 -18.618 1.00 92.00 100 TYR A C 1
ATOM 794 O O . TYR A 1 100 ? 12.755 6.046 -17.831 1.00 92.00 100 TYR A O 1
ATOM 802 N N . ALA A 1 101 ? 12.576 8.197 -18.438 1.00 89.25 101 ALA A N 1
ATOM 803 C CA . ALA A 1 101 ? 11.857 8.655 -17.237 1.00 89.25 101 ALA A CA 1
ATOM 804 C C . ALA A 1 101 ? 10.636 7.791 -16.864 1.00 89.25 101 ALA A C 1
ATOM 806 O O . ALA A 1 101 ? 10.476 7.394 -15.708 1.00 89.25 101 ALA A O 1
ATOM 807 N N . LYS A 1 102 ? 9.812 7.418 -17.857 1.00 90.12 102 LYS A N 1
ATOM 808 C CA . LYS A 1 102 ? 8.677 6.503 -17.650 1.00 90.12 102 LYS A CA 1
ATOM 809 C C . LYS A 1 102 ? 9.136 5.157 -17.080 1.00 90.12 102 LYS A C 1
ATOM 811 O O . LYS A 1 102 ? 8.485 4.632 -16.179 1.00 90.12 102 LYS A O 1
ATOM 816 N N . GLY A 1 103 ? 10.255 4.634 -17.576 1.00 91.50 103 GLY A N 1
ATOM 817 C CA . GLY A 1 103 ? 10.831 3.392 -17.087 1.00 91.50 103 GLY A CA 1
ATOM 818 C C . GLY A 1 103 ? 11.344 3.504 -15.656 1.00 91.50 103 GLY A C 1
ATOM 819 O O . GLY A 1 103 ? 10.987 2.669 -14.829 1.00 91.50 103 GLY A O 1
ATOM 820 N N . ILE A 1 104 ? 12.069 4.583 -15.332 1.00 92.56 104 ILE A N 1
ATOM 821 C CA . ILE A 1 104 ? 12.558 4.858 -13.968 1.00 92.56 104 ILE A CA 1
ATOM 822 C C . ILE A 1 104 ? 11.402 4.828 -12.965 1.00 92.56 104 ILE A C 1
ATOM 824 O O . ILE A 1 104 ? 11.527 4.214 -11.903 1.00 92.56 104 ILE A O 1
ATOM 828 N N . ARG A 1 105 ? 10.267 5.451 -13.307 1.00 90.00 105 ARG A N 1
ATOM 829 C CA . ARG A 1 105 ? 9.055 5.429 -12.481 1.00 90.00 105 ARG A CA 1
ATOM 830 C C . ARG A 1 105 ? 8.501 4.011 -12.313 1.00 90.00 105 ARG A C 1
ATOM 832 O O . ARG A 1 105 ? 8.323 3.567 -11.184 1.00 90.00 105 ARG A O 1
ATOM 839 N N . GLU A 1 106 ? 8.243 3.301 -13.413 1.00 90.75 106 GLU A N 1
ATOM 840 C CA . GLU A 1 106 ? 7.667 1.943 -13.396 1.00 90.75 106 GLU A CA 1
ATOM 841 C C . GLU A 1 106 ? 8.528 0.953 -12.600 1.00 90.75 106 GLU A C 1
ATOM 843 O O . GLU A 1 106 ? 8.026 0.197 -11.764 1.00 90.75 106 GLU A O 1
ATOM 848 N N . THR A 1 107 ? 9.840 0.983 -12.825 1.00 94.44 107 THR A N 1
ATOM 849 C CA . THR A 1 107 ? 10.794 0.107 -12.148 1.00 94.44 107 THR A CA 1
ATOM 850 C C . THR A 1 107 ? 10.830 0.390 -10.650 1.00 94.44 107 THR A C 1
ATOM 852 O O . THR A 1 107 ? 10.763 -0.543 -9.846 1.00 94.44 107 THR A O 1
ATOM 855 N N . ASN A 1 108 ? 10.854 1.666 -10.251 1.00 94.62 108 ASN A N 1
ATOM 856 C CA . ASN A 1 108 ? 10.815 2.044 -8.841 1.00 94.62 108 ASN A CA 1
ATOM 857 C C . ASN A 1 108 ? 9.494 1.685 -8.153 1.00 94.62 108 ASN A C 1
ATOM 859 O O . ASN A 1 108 ? 9.512 1.253 -6.999 1.00 94.62 108 ASN A O 1
ATOM 863 N N . ASP A 1 109 ? 8.358 1.779 -8.847 1.00 90.38 109 ASP A N 1
ATOM 864 C CA . ASP A 1 109 ? 7.075 1.328 -8.301 1.00 90.38 109 ASP A CA 1
ATOM 865 C C . ASP A 1 109 ? 7.094 -0.171 -7.975 1.00 90.38 109 ASP A C 1
ATOM 867 O O . ASP A 1 109 ? 6.640 -0.592 -6.904 1.00 90.38 109 ASP A O 1
ATOM 871 N N . HIS A 1 110 ? 7.681 -0.984 -8.855 1.00 91.88 110 HIS A N 1
ATOM 872 C CA . HIS A 1 110 ? 7.841 -2.416 -8.622 1.00 91.88 110 HIS A CA 1
ATOM 873 C C . HIS A 1 110 ? 8.871 -2.744 -7.534 1.00 91.88 110 HIS A C 1
ATOM 875 O O . HIS A 1 110 ? 8.616 -3.652 -6.734 1.00 91.88 110 HIS A O 1
ATOM 881 N N . LYS A 1 111 ? 9.985 -2.002 -7.446 1.00 95.06 111 LYS A N 1
ATOM 882 C CA . LYS A 1 111 ? 10.961 -2.136 -6.348 1.00 95.06 111 LYS A CA 1
ATOM 883 C C . LYS A 1 111 ? 10.335 -1.794 -4.999 1.00 95.06 111 LYS A C 1
ATOM 885 O O . LYS A 1 111 ? 10.490 -2.561 -4.052 1.00 95.06 111 LYS A O 1
ATOM 890 N N . LYS A 1 112 ? 9.547 -0.716 -4.919 1.00 94.81 112 LYS A N 1
ATOM 891 C CA . LYS A 1 112 ? 8.781 -0.357 -3.715 1.00 94.81 112 LYS A CA 1
ATOM 892 C C . LYS A 1 112 ? 7.879 -1.503 -3.264 1.00 94.81 112 LYS A C 1
ATOM 894 O O . LYS A 1 112 ? 7.933 -1.871 -2.096 1.00 94.81 112 LYS A O 1
ATOM 899 N N . ILE A 1 113 ? 7.107 -2.110 -4.171 1.00 90.31 113 ILE A N 1
ATOM 900 C CA . ILE A 1 113 ? 6.248 -3.260 -3.828 1.00 90.31 113 ILE A CA 1
ATOM 901 C C . ILE A 1 113 ? 7.093 -4.414 -3.272 1.00 90.31 113 ILE A C 1
ATOM 903 O O . ILE A 1 113 ? 6.751 -4.982 -2.238 1.00 90.31 113 ILE A O 1
ATOM 907 N N . ALA A 1 114 ? 8.210 -4.744 -3.925 1.00 87.81 114 ALA A N 1
ATOM 908 C CA . ALA A 1 114 ? 9.107 -5.800 -3.468 1.00 87.81 114 ALA A CA 1
ATOM 909 C C . ALA A 1 114 ? 9.667 -5.525 -2.058 1.00 87.81 114 ALA A C 1
ATOM 911 O O . ALA A 1 114 ? 9.632 -6.408 -1.201 1.00 87.81 114 ALA A O 1
ATOM 912 N N . TYR A 1 115 ? 10.108 -4.299 -1.772 1.00 95.00 115 TYR A N 1
ATOM 913 C CA . TYR A 1 115 ? 10.572 -3.929 -0.436 1.00 95.00 115 TYR A CA 1
ATOM 914 C C . TYR A 1 115 ? 9.457 -3.946 0.617 1.00 95.00 115 TYR A C 1
ATOM 916 O O . TYR A 1 115 ? 9.688 -4.434 1.722 1.00 95.00 115 TYR A O 1
ATOM 924 N N . THR A 1 116 ? 8.237 -3.503 0.296 1.00 91.25 116 THR A N 1
ATOM 925 C CA . THR A 1 116 ? 7.089 -3.630 1.211 1.00 91.25 116 THR A CA 1
ATOM 926 C C . THR A 1 116 ? 6.784 -5.099 1.524 1.00 91.25 116 THR A C 1
ATOM 928 O O . THR A 1 116 ? 6.609 -5.447 2.687 1.00 91.25 116 THR A O 1
ATOM 931 N N . LEU A 1 117 ? 6.829 -5.990 0.526 1.00 84.19 117 LEU A N 1
ATOM 932 C CA . LEU A 1 117 ? 6.649 -7.432 0.738 1.00 84.19 117 LEU A CA 1
ATOM 933 C C . LEU A 1 117 ? 7.747 -8.043 1.623 1.00 84.19 117 LEU A C 1
ATOM 935 O O . LEU A 1 117 ? 7.468 -8.941 2.417 1.00 84.19 117 LEU A O 1
ATOM 939 N N . LEU A 1 118 ? 8.996 -7.577 1.509 1.00 86.00 118 LEU A N 1
ATOM 940 C CA . LEU A 1 118 ? 10.073 -7.985 2.420 1.00 86.00 118 LEU A CA 1
ATOM 941 C C . LEU A 1 118 ? 9.835 -7.462 3.839 1.00 86.00 118 LEU A C 1
ATOM 943 O O . LEU A 1 118 ? 10.010 -8.216 4.793 1.00 86.00 118 LEU A O 1
ATOM 947 N N . ALA A 1 119 ? 9.375 -6.217 3.989 1.00 90.31 119 ALA A N 1
ATOM 948 C CA . ALA A 1 119 ? 9.006 -5.664 5.288 1.00 90.31 119 ALA A CA 1
ATOM 949 C C . ALA A 1 119 ? 7.880 -6.471 5.960 1.00 90.31 119 ALA A C 1
ATOM 951 O O . ALA A 1 119 ? 7.960 -6.759 7.151 1.00 90.31 119 ALA A O 1
ATOM 952 N N . ASP A 1 120 ? 6.867 -6.909 5.215 1.00 83.25 120 ASP A N 1
ATOM 953 C CA . ASP A 1 120 ? 5.780 -7.731 5.765 1.00 83.25 120 ASP A CA 1
ATOM 954 C C . ASP A 1 120 ? 6.263 -9.099 6.275 1.00 83.25 120 ASP A C 1
ATOM 956 O O . ASP A 1 120 ? 5.703 -9.639 7.233 1.00 83.25 120 ASP A O 1
ATOM 960 N N . ARG A 1 121 ? 7.329 -9.648 5.676 1.00 84.62 121 ARG A N 1
ATOM 961 C CA . ARG A 1 121 ? 7.961 -10.912 6.097 1.00 84.62 121 ARG A CA 1
ATOM 962 C C . ARG A 1 121 ? 8.856 -10.758 7.330 1.00 84.62 121 ARG A C 1
ATOM 964 O O . ARG A 1 121 ? 9.177 -11.757 7.977 1.00 84.62 121 ARG A O 1
ATOM 971 N N . GLU A 1 122 ? 9.258 -9.537 7.670 1.00 88.94 122 GLU A N 1
ATOM 972 C CA . GLU A 1 122 ? 10.124 -9.271 8.814 1.00 88.94 122 GLU A CA 1
ATOM 973 C C . GLU A 1 122 ? 9.377 -9.381 10.145 1.00 88.94 122 GLU A C 1
ATOM 975 O O . GLU A 1 122 ? 8.291 -8.835 10.344 1.00 88.94 122 GLU A O 1
ATOM 980 N N . LYS A 1 123 ? 10.003 -10.056 11.113 1.00 87.44 123 LYS A N 1
ATOM 981 C CA . LYS A 1 123 ? 9.436 -10.233 12.462 1.00 87.44 123 LYS A CA 1
ATOM 982 C C . LYS A 1 123 ? 9.800 -9.100 13.415 1.00 87.44 123 LYS A C 1
ATOM 984 O O . LYS A 1 123 ? 9.135 -8.918 14.430 1.00 87.44 123 LYS A O 1
ATOM 989 N N . THR A 1 124 ? 10.860 -8.353 13.109 1.00 87.88 124 THR A N 1
ATOM 990 C CA . THR A 1 124 ? 11.397 -7.310 13.990 1.00 87.88 124 THR A CA 1
ATOM 991 C C . THR A 1 124 ? 11.142 -5.922 13.420 1.00 87.88 124 THR A C 1
ATOM 993 O O . THR A 1 124 ? 11.231 -5.716 12.210 1.00 87.88 124 THR A O 1
ATOM 996 N N . ASN A 1 125 ? 10.910 -4.935 14.289 1.00 89.50 125 ASN A N 1
ATOM 997 C CA . ASN A 1 125 ? 10.755 -3.542 13.856 1.00 89.50 125 ASN A CA 1
ATOM 998 C C . ASN A 1 125 ? 12.009 -3.017 13.140 1.00 89.50 125 ASN A C 1
ATOM 1000 O O . ASN A 1 125 ? 11.886 -2.255 12.188 1.00 89.50 125 ASN A O 1
ATOM 1004 N N . LYS A 1 126 ? 13.209 -3.465 13.543 1.00 90.44 126 LYS A N 1
ATOM 1005 C CA . LYS A 1 126 ? 14.475 -3.102 12.885 1.00 90.44 126 LYS A CA 1
ATOM 1006 C C . LYS A 1 126 ? 14.527 -3.597 11.434 1.00 90.44 126 LYS A C 1
ATOM 1008 O O . LYS A 1 126 ? 14.885 -2.825 10.548 1.00 90.44 126 LYS A O 1
ATOM 1013 N N . GLY A 1 127 ? 14.156 -4.857 11.191 1.00 89.62 127 GLY A N 1
ATOM 1014 C CA . GLY A 1 127 ? 14.082 -5.429 9.843 1.00 89.62 127 GLY A CA 1
ATOM 1015 C C . GLY A 1 127 ? 13.033 -4.728 8.979 1.00 89.62 127 GLY A C 1
ATOM 1016 O O . GLY A 1 127 ? 13.333 -4.304 7.864 1.00 89.62 127 GLY A O 1
ATOM 1017 N N . LYS A 1 128 ? 11.834 -4.501 9.534 1.00 92.94 128 LYS A N 1
ATOM 1018 C CA . LYS A 1 128 ? 10.767 -3.741 8.864 1.00 92.94 128 LYS A CA 1
ATOM 1019 C C . LYS A 1 128 ? 11.225 -2.345 8.458 1.00 92.94 128 LYS A C 1
ATOM 1021 O O . LYS A 1 128 ? 11.065 -1.959 7.305 1.00 92.94 128 LYS A O 1
ATOM 1026 N N . LEU A 1 129 ? 11.840 -1.612 9.388 1.00 92.19 129 LEU A N 1
ATOM 1027 C CA . LEU A 1 129 ? 12.323 -0.253 9.156 1.00 92.19 129 LEU A CA 1
ATOM 1028 C C . LEU A 1 129 ? 13.334 -0.198 8.009 1.00 92.19 129 LEU A C 1
ATOM 1030 O O . LEU A 1 129 ? 13.234 0.692 7.167 1.00 92.19 129 LEU A O 1
ATOM 1034 N N . LYS A 1 130 ? 14.269 -1.157 7.945 1.00 93.56 130 LYS A N 1
ATOM 1035 C CA . LYS A 1 130 ? 15.242 -1.258 6.848 1.00 93.56 130 LYS A CA 1
ATOM 1036 C C . LYS A 1 130 ? 14.533 -1.292 5.491 1.00 93.56 130 LYS A C 1
ATOM 1038 O O . LYS A 1 130 ? 14.800 -0.442 4.650 1.00 93.56 130 LYS A O 1
ATOM 1043 N N . TYR A 1 131 ? 13.609 -2.230 5.290 1.00 94.06 131 TYR A N 1
ATOM 1044 C CA . TYR A 1 131 ? 12.955 -2.401 3.992 1.00 94.06 131 TYR A CA 1
ATOM 1045 C C . TYR A 1 131 ? 11.954 -1.292 3.657 1.00 94.06 131 TYR A C 1
ATOM 1047 O O . TYR A 1 131 ? 11.929 -0.831 2.521 1.00 94.06 131 TYR A O 1
ATOM 1055 N N . LEU A 1 132 ? 11.182 -0.794 4.627 1.00 94.06 132 LEU A N 1
ATOM 1056 C CA . LEU A 1 132 ? 10.283 0.341 4.387 1.00 94.06 132 LEU A CA 1
ATOM 1057 C C . LEU A 1 132 ? 11.053 1.627 4.044 1.00 94.06 132 LEU A C 1
ATOM 1059 O O . LEU A 1 132 ? 10.567 2.440 3.264 1.00 94.06 132 LEU A O 1
ATOM 1063 N N . THR A 1 133 ? 12.269 1.802 4.573 1.00 92.81 133 THR A N 1
ATOM 1064 C CA . THR A 1 133 ? 13.138 2.930 4.197 1.00 92.81 133 THR A CA 1
ATOM 1065 C C . THR A 1 133 ? 13.600 2.814 2.743 1.00 92.81 133 THR A C 1
ATOM 1067 O O . THR A 1 133 ? 13.534 3.796 2.009 1.00 92.81 133 THR A O 1
ATOM 1070 N N . GLU A 1 134 ? 14.006 1.622 2.290 1.00 94.81 134 GLU A N 1
ATOM 1071 C CA . GLU A 1 134 ? 14.357 1.396 0.877 1.00 94.81 134 GLU A CA 1
ATOM 1072 C C . GLU A 1 134 ? 13.150 1.588 -0.054 1.00 94.81 134 GLU A C 1
ATOM 1074 O O . GLU A 1 134 ? 13.264 2.237 -1.092 1.00 94.81 134 GLU A O 1
ATOM 1079 N N . ALA A 1 135 ? 11.959 1.136 0.355 1.00 94.88 135 ALA A N 1
ATOM 1080 C CA . ALA A 1 135 ? 10.722 1.396 -0.381 1.00 94.88 135 ALA A CA 1
ATOM 1081 C C . ALA A 1 135 ? 10.434 2.906 -0.533 1.00 94.88 135 ALA A C 1
ATOM 1083 O O . ALA A 1 135 ? 9.905 3.330 -1.562 1.00 94.88 135 ALA A O 1
ATOM 1084 N N . SER A 1 136 ? 10.808 3.715 0.468 1.00 92.12 136 SER A N 1
ATOM 1085 C CA . SER A 1 136 ? 10.618 5.174 0.458 1.00 92.12 136 SER A CA 1
ATOM 1086 C C . SER A 1 136 ? 11.564 5.837 -0.521 1.00 92.12 136 SER A C 1
ATOM 1088 O O . SER A 1 136 ? 11.136 6.678 -1.303 1.00 92.12 136 SER A O 1
ATOM 1090 N N . LYS A 1 137 ? 12.829 5.407 -0.542 1.00 93.00 137 LYS A N 1
ATOM 1091 C CA . LYS A 1 137 ? 13.808 5.895 -1.520 1.00 93.00 137 LYS A CA 1
ATOM 1092 C C . LYS A 1 137 ? 13.349 5.620 -2.951 1.00 93.00 137 LYS A C 1
ATOM 1094 O O . LYS A 1 137 ? 13.407 6.521 -3.780 1.00 93.00 137 LYS A O 1
ATOM 1099 N N . CYS A 1 138 ? 12.810 4.427 -3.224 1.00 93.44 138 CYS A N 1
ATOM 1100 C CA . CYS A 1 138 ? 12.248 4.114 -4.540 1.00 93.44 138 CYS A CA 1
ATOM 1101 C C . CYS A 1 138 ? 11.127 5.083 -4.939 1.00 93.44 138 CYS A C 1
ATOM 1103 O O . CYS A 1 138 ? 11.101 5.570 -6.067 1.00 93.44 138 CYS A O 1
ATOM 1105 N N . LEU A 1 139 ? 10.206 5.399 -4.026 1.00 90.38 139 LEU A N 1
ATOM 1106 C CA . LEU A 1 139 ? 9.139 6.362 -4.306 1.00 90.38 139 LEU A CA 1
ATOM 1107 C C . LEU A 1 139 ? 9.658 7.793 -4.483 1.00 90.38 139 LEU A C 1
ATOM 1109 O O . LEU A 1 139 ? 9.160 8.508 -5.349 1.00 90.38 139 LEU A O 1
ATOM 1113 N N . GLU A 1 140 ? 10.666 8.210 -3.719 1.00 90.00 140 GLU A N 1
ATOM 1114 C CA . GLU A 1 140 ? 11.324 9.509 -3.896 1.00 90.00 140 GLU A CA 1
ATOM 1115 C C . GLU A 1 140 ? 12.009 9.619 -5.266 1.00 90.00 140 GLU A C 1
ATOM 1117 O O . GLU A 1 140 ? 11.901 10.651 -5.930 1.00 90.00 140 GLU A O 1
ATOM 1122 N N . GLU A 1 141 ? 12.677 8.559 -5.723 1.00 90.25 141 GLU A N 1
ATOM 1123 C CA . GLU A 1 141 ? 13.260 8.483 -7.067 1.00 90.25 141 GLU A CA 1
ATOM 1124 C C . GLU A 1 141 ? 12.184 8.498 -8.158 1.00 90.25 141 GLU A C 1
ATOM 1126 O O . GLU A 1 141 ? 12.308 9.242 -9.132 1.00 90.25 141 GLU A O 1
ATOM 1131 N N . ALA A 1 142 ? 11.094 7.745 -7.974 1.00 89.25 142 ALA A N 1
ATOM 1132 C CA . ALA A 1 142 ? 9.956 7.761 -8.889 1.00 89.25 142 ALA A CA 1
ATOM 1133 C C . ALA A 1 142 ? 9.328 9.159 -8.981 1.00 89.25 142 ALA A C 1
ATOM 1135 O O . ALA A 1 142 ? 9.041 9.625 -10.082 1.00 89.25 142 ALA A O 1
ATOM 1136 N N . LEU A 1 143 ? 9.154 9.850 -7.849 1.00 88.00 143 LEU A N 1
ATOM 1137 C CA . LEU A 1 143 ? 8.615 11.211 -7.791 1.00 88.00 143 LEU A CA 1
ATOM 1138 C C . LEU A 1 143 ? 9.504 12.210 -8.536 1.00 88.00 143 LEU A C 1
ATOM 1140 O O . LEU A 1 143 ? 8.981 13.023 -9.288 1.00 88.00 143 LEU A O 1
ATOM 1144 N N . LYS A 1 144 ? 10.832 12.128 -8.381 1.00 87.81 144 LYS A N 1
ATOM 1145 C CA . LYS A 1 144 ? 11.783 12.993 -9.106 1.00 87.81 144 LYS A CA 1
ATOM 1146 C C . LYS A 1 144 ? 11.747 12.782 -10.621 1.00 87.81 144 LYS A C 1
ATOM 1148 O O . LYS A 1 144 ? 12.025 13.716 -11.361 1.00 87.81 144 LYS A O 1
ATOM 1153 N N . ALA A 1 145 ? 11.423 11.571 -11.070 1.00 83.88 145 ALA A N 1
ATOM 1154 C CA . ALA A 1 145 ? 11.319 11.221 -12.486 1.00 83.88 145 ALA A CA 1
ATOM 1155 C C . ALA A 1 145 ? 9.910 11.436 -13.075 1.00 83.88 145 ALA A C 1
ATOM 1157 O O . ALA A 1 145 ? 9.698 11.159 -14.256 1.00 83.88 145 ALA A O 1
ATOM 1158 N N . THR A 1 146 ? 8.937 11.866 -12.265 1.00 84.00 146 THR A N 1
ATOM 1159 C CA . THR A 1 146 ? 7.528 11.954 -12.664 1.00 84.00 146 THR A CA 1
ATOM 1160 C C . THR A 1 146 ? 7.077 13.397 -12.820 1.00 84.00 146 THR A C 1
ATOM 1162 O O . THR A 1 146 ? 7.262 14.220 -11.930 1.00 84.00 146 THR A O 1
ATOM 1165 N N . GLU A 1 147 ? 6.376 13.663 -13.917 1.00 76.25 147 GLU A N 1
ATOM 1166 C CA . GLU A 1 147 ? 5.715 14.938 -14.188 1.00 76.25 147 GLU A CA 1
ATOM 1167 C C . GLU A 1 147 ? 4.191 14.756 -14.294 1.00 76.25 147 GLU A C 1
ATOM 1169 O O . GLU A 1 147 ? 3.681 13.649 -14.509 1.00 76.25 147 GLU A O 1
ATOM 1174 N N . GLY A 1 148 ? 3.453 15.857 -14.130 1.00 78.12 148 GLY A N 1
ATOM 1175 C CA . GLY A 1 148 ? 2.005 15.906 -14.333 1.00 78.12 148 GLY A CA 1
ATOM 1176 C C . GLY A 1 148 ? 1.182 15.127 -13.300 1.00 78.12 148 GLY A C 1
ATOM 1177 O O . GLY A 1 148 ? 1.516 15.037 -12.118 1.00 78.12 148 GLY A O 1
ATOM 1178 N N . GLU A 1 149 ? 0.060 14.570 -13.751 1.00 72.81 149 GLU A N 1
ATOM 1179 C CA . GLU A 1 149 ? -0.980 13.993 -12.886 1.00 72.81 149 GLU A CA 1
ATOM 1180 C C . GLU A 1 149 ? -0.537 12.732 -12.131 1.00 72.81 149 GLU A C 1
ATOM 1182 O O . GLU A 1 149 ? -1.092 12.396 -11.091 1.00 72.81 149 GLU A O 1
ATOM 1187 N N . SER A 1 150 ? 0.511 12.045 -12.594 1.00 81.88 150 SER A N 1
ATOM 1188 C CA . SER A 1 150 ? 1.047 10.860 -11.906 1.00 81.88 150 SER A CA 1
ATOM 1189 C C . SER A 1 150 ? 1.675 11.189 -10.540 1.00 81.88 150 SER A C 1
ATOM 1191 O O . SER A 1 150 ? 1.838 10.296 -9.707 1.00 81.88 150 SER A O 1
ATOM 1193 N N . ILE A 1 151 ? 1.990 12.464 -10.273 1.00 87.06 151 ILE A N 1
ATOM 1194 C CA . ILE A 1 151 ? 2.542 12.918 -8.988 1.00 87.06 151 ILE A CA 1
ATOM 1195 C C . ILE A 1 151 ? 1.560 12.657 -7.839 1.00 87.06 151 ILE A C 1
ATOM 1197 O O . ILE A 1 151 ? 1.984 12.240 -6.760 1.00 87.06 151 ILE A O 1
ATOM 1201 N N . SER A 1 152 ? 0.256 12.880 -8.035 1.00 89.25 152 SER A N 1
ATOM 1202 C CA . SER A 1 152 ? -0.739 12.690 -6.969 1.00 89.25 152 SER A CA 1
ATOM 1203 C C . SER A 1 152 ? -0.850 11.218 -6.567 1.00 89.25 152 SER A C 1
ATOM 1205 O O . SER A 1 152 ? -0.826 10.908 -5.377 1.00 89.25 152 SER A O 1
ATOM 1207 N N . ILE A 1 153 ? -0.845 10.300 -7.536 1.00 89.44 153 ILE A N 1
ATOM 1208 C CA . ILE A 1 153 ? -0.843 8.847 -7.295 1.00 89.44 153 ILE A CA 1
ATOM 1209 C C . ILE A 1 153 ? 0.383 8.433 -6.468 1.00 89.44 153 ILE A C 1
ATOM 1211 O O . ILE A 1 153 ? 0.255 7.751 -5.446 1.00 89.44 153 ILE A O 1
ATOM 1215 N N . LEU A 1 154 ? 1.576 8.899 -6.849 1.00 89.19 154 LEU A N 1
ATOM 1216 C CA . LEU A 1 154 ? 2.805 8.602 -6.110 1.00 89.19 154 LEU A CA 1
ATOM 1217 C C . LEU A 1 154 ? 2.804 9.215 -4.702 1.00 89.19 154 LEU A C 1
ATOM 1219 O O . LEU A 1 154 ? 3.256 8.568 -3.756 1.00 89.19 154 LEU A O 1
ATOM 1223 N N . LYS A 1 155 ? 2.235 10.414 -4.519 1.00 91.62 155 LYS A N 1
ATOM 1224 C CA . LYS A 1 155 ? 2.054 11.021 -3.189 1.00 91.62 155 LYS A CA 1
ATOM 1225 C C . LYS A 1 155 ? 1.157 10.174 -2.281 1.00 91.62 155 LYS A C 1
ATOM 1227 O O . LYS A 1 155 ? 1.466 10.056 -1.097 1.00 91.62 155 LYS A O 1
ATOM 1232 N N . VAL A 1 156 ? 0.097 9.553 -2.807 1.00 92.75 156 VAL A N 1
ATOM 1233 C CA . VAL A 1 156 ? -0.758 8.626 -2.035 1.00 92.75 156 VAL A CA 1
ATOM 1234 C C . VAL A 1 156 ? 0.038 7.396 -1.597 1.00 92.75 156 VAL A C 1
ATOM 1236 O O . VAL A 1 156 ? -0.022 7.006 -0.429 1.00 92.75 156 VAL A O 1
ATOM 1239 N N . HIS A 1 157 ? 0.837 6.812 -2.494 1.00 91.94 157 HIS A N 1
ATOM 1240 C CA . HIS A 1 157 ? 1.716 5.694 -2.143 1.00 91.94 157 HIS A CA 1
ATOM 1241 C C . HIS A 1 157 ? 2.751 6.078 -1.079 1.00 91.94 157 HIS A C 1
ATOM 1243 O O . HIS A 1 157 ? 2.928 5.340 -0.109 1.00 91.94 157 HIS A O 1
ATOM 1249 N N . GLN A 1 158 ? 3.377 7.250 -1.209 1.00 91.38 158 GLN A N 1
ATOM 1250 C CA . GLN A 1 158 ? 4.328 7.761 -0.221 1.00 91.38 158 GLN A CA 1
ATOM 1251 C C . GLN A 1 158 ? 3.652 8.029 1.127 1.00 91.38 158 GLN A C 1
ATOM 1253 O O . GLN A 1 158 ? 4.223 7.720 2.170 1.00 91.38 158 GLN A O 1
ATOM 1258 N N . ALA A 1 159 ? 2.422 8.546 1.135 1.00 93.25 159 ALA A N 1
ATOM 1259 C CA . ALA A 1 159 ? 1.658 8.732 2.362 1.00 93.25 159 ALA A CA 1
ATOM 1260 C C . ALA A 1 159 ? 1.344 7.399 3.058 1.00 93.25 159 ALA A C 1
ATOM 1262 O O . ALA A 1 159 ? 1.495 7.298 4.276 1.00 93.25 159 ALA A O 1
ATOM 1263 N N . SER A 1 160 ? 0.967 6.366 2.296 1.00 92.56 160 SER A N 1
ATOM 1264 C CA . SER A 1 160 ? 0.761 5.015 2.834 1.00 92.56 160 SER A CA 1
ATOM 1265 C C . SER A 1 160 ? 2.039 4.461 3.463 1.00 92.56 160 SER A C 1
ATOM 1267 O O . SER A 1 160 ? 2.000 3.922 4.565 1.00 92.56 160 SER A O 1
ATOM 1269 N N . LEU A 1 161 ? 3.185 4.637 2.806 1.00 91.94 161 LEU A N 1
ATOM 1270 C CA . LEU A 1 161 ? 4.458 4.162 3.337 1.00 91.94 161 LEU A CA 1
ATOM 1271 C C . LEU A 1 161 ? 4.903 4.948 4.579 1.00 91.94 161 LEU A C 1
ATOM 1273 O O . LEU A 1 161 ? 5.374 4.366 5.555 1.00 91.94 161 LEU A O 1
ATOM 1277 N N . ASN A 1 162 ? 4.703 6.267 4.575 1.00 91.31 162 ASN A N 1
ATOM 1278 C CA . ASN A 1 162 ? 4.967 7.123 5.728 1.00 91.31 162 ASN A CA 1
ATOM 1279 C C . ASN A 1 162 ? 4.091 6.744 6.928 1.00 91.31 162 ASN A C 1
ATOM 1281 O O . ASN A 1 162 ? 4.559 6.827 8.064 1.00 91.31 162 ASN A O 1
ATOM 1285 N N . TYR A 1 163 ? 2.850 6.310 6.690 1.00 93.38 163 TYR A N 1
ATOM 1286 C CA . TYR A 1 163 ? 2.000 5.732 7.727 1.00 93.38 163 TYR A CA 1
ATOM 1287 C C . TYR A 1 163 ? 2.639 4.469 8.323 1.00 93.38 163 TYR A C 1
ATOM 1289 O O . TYR A 1 163 ? 2.801 4.399 9.541 1.00 93.38 163 TYR A O 1
ATOM 1297 N N . ASP A 1 164 ? 3.059 3.507 7.494 1.00 91.00 164 ASP A N 1
ATOM 1298 C CA . ASP A 1 164 ? 3.633 2.245 7.984 1.00 91.00 164 ASP A CA 1
ATOM 1299 C C . ASP A 1 164 ? 4.952 2.478 8.741 1.00 91.00 164 ASP A C 1
ATOM 1301 O O . ASP A 1 164 ? 5.169 1.904 9.809 1.00 91.00 164 ASP A O 1
ATOM 1305 N N . LEU A 1 165 ? 5.795 3.398 8.258 1.00 90.06 165 LEU A N 1
ATOM 1306 C CA . LEU A 1 165 ? 6.993 3.855 8.968 1.00 90.06 165 LEU A CA 1
ATOM 1307 C C . LEU A 1 165 ? 6.647 4.504 10.314 1.00 90.06 165 LEU A C 1
ATOM 1309 O O . LEU A 1 165 ? 7.299 4.218 11.316 1.00 90.06 165 LEU A O 1
ATOM 1313 N N . ALA A 1 166 ? 5.619 5.358 10.367 1.00 90.62 166 ALA A N 1
ATOM 1314 C CA . ALA A 1 166 ? 5.203 6.032 11.597 1.00 90.62 166 ALA A CA 1
ATOM 1315 C C . ALA A 1 166 ? 4.799 5.044 12.700 1.00 90.62 166 ALA A C 1
ATOM 1317 O O . ALA A 1 166 ? 5.047 5.318 13.873 1.00 90.62 166 ALA A O 1
ATOM 1318 N N . LEU A 1 167 ? 4.233 3.887 12.342 1.00 88.88 167 LEU A N 1
ATOM 1319 C CA . LEU A 1 167 ? 3.867 2.843 13.303 1.00 88.88 167 LEU A CA 1
ATOM 1320 C C . LEU A 1 167 ? 5.069 2.172 13.987 1.00 88.88 167 LEU A C 1
ATOM 1322 O O . LEU A 1 167 ? 4.879 1.505 15.002 1.00 88.88 167 LEU A O 1
ATOM 1326 N N . LEU A 1 168 ? 6.284 2.343 13.459 1.00 87.75 168 LEU A N 1
ATOM 1327 C CA . LEU A 1 168 ? 7.513 1.779 14.028 1.00 87.75 168 LEU A CA 1
ATOM 1328 C C . LEU A 1 168 ? 8.250 2.743 14.971 1.00 87.75 168 LEU A C 1
ATOM 1330 O O . LEU A 1 168 ? 9.239 2.345 15.587 1.00 87.75 168 LEU A O 1
ATOM 1334 N N . HIS A 1 169 ? 7.805 3.997 15.069 1.00 80.12 169 HIS A N 1
ATOM 1335 C CA . HIS A 1 169 ? 8.443 5.032 15.880 1.00 80.12 169 HIS A CA 1
ATOM 1336 C C . HIS A 1 169 ? 7.761 5.221 17.245 1.00 80.12 169 HIS A C 1
ATOM 1338 O O . HIS A 1 169 ? 6.631 4.786 17.464 1.00 80.12 169 HIS A O 1
ATOM 1344 N N . ASP A 1 170 ? 8.449 5.908 18.163 1.00 81.88 170 ASP A N 1
ATOM 1345 C CA . ASP A 1 170 ? 7.873 6.359 19.431 1.00 81.88 170 ASP A CA 1
ATOM 1346 C C . ASP A 1 170 ? 6.674 7.301 19.214 1.00 81.88 170 ASP A C 1
ATOM 1348 O O . ASP A 1 170 ? 6.508 7.899 18.149 1.00 81.88 170 ASP A O 1
ATOM 1352 N N . THR A 1 171 ? 5.845 7.475 20.246 1.00 78.81 171 THR A N 1
ATOM 1353 C CA . THR A 1 171 ? 4.571 8.205 20.165 1.00 78.81 171 THR A CA 1
ATOM 1354 C C . THR A 1 171 ? 4.696 9.629 19.609 1.00 78.81 171 THR A C 1
ATOM 1356 O O . THR A 1 171 ? 3.865 10.029 18.791 1.00 78.81 171 THR A O 1
ATOM 1359 N N . LYS A 1 172 ? 5.726 10.399 19.999 1.00 78.50 172 LYS A N 1
ATOM 1360 C CA . LYS A 1 172 ? 5.882 11.796 19.547 1.00 78.50 172 LYS A CA 1
ATOM 1361 C C . LYS A 1 172 ? 6.308 11.852 18.080 1.00 78.50 172 LYS A C 1
ATOM 1363 O O . LYS A 1 172 ? 5.756 12.624 17.294 1.00 78.50 172 LYS A O 1
ATOM 1368 N N . SER A 1 173 ? 7.265 11.010 17.694 1.00 85.06 173 SER A N 1
ATOM 1369 C CA . SER A 1 173 ? 7.723 10.898 16.305 1.00 85.06 173 SER A CA 1
ATOM 1370 C C . SER A 1 173 ? 6.626 10.347 15.381 1.00 85.06 173 SER A C 1
ATOM 1372 O O . SER A 1 173 ? 6.440 10.851 14.268 1.00 85.06 173 SER A O 1
ATOM 1374 N N . LYS A 1 174 ? 5.828 9.387 15.871 1.00 90.12 174 LYS A N 1
ATOM 1375 C CA . LYS A 1 174 ? 4.657 8.829 15.185 1.00 90.12 174 LYS A CA 1
ATOM 1376 C C . LYS A 1 174 ? 3.651 9.915 14.818 1.00 90.12 174 LYS A C 1
ATOM 1378 O O . LYS A 1 174 ? 3.290 10.023 13.649 1.00 90.12 174 LYS A O 1
ATOM 1383 N N . GLU A 1 175 ? 3.219 10.744 15.770 1.00 91.75 175 GLU A N 1
ATOM 1384 C CA . GLU A 1 175 ? 2.207 11.777 15.506 1.00 91.75 175 GLU A CA 1
ATOM 1385 C C . GLU A 1 175 ? 2.662 12.766 14.422 1.00 91.75 175 GLU A C 1
ATOM 1387 O O . GLU A 1 175 ? 1.917 13.048 13.480 1.00 91.75 175 GLU A O 1
ATOM 1392 N N . LYS A 1 176 ? 3.909 13.251 14.507 1.00 91.44 176 LYS A N 1
ATOM 1393 C CA . LYS A 1 176 ? 4.475 14.166 13.505 1.00 91.44 176 LYS A CA 1
ATOM 1394 C C . LYS A 1 176 ? 4.478 13.533 12.111 1.00 91.44 176 LYS A C 1
ATOM 1396 O O . LYS A 1 176 ? 4.029 14.165 11.157 1.00 91.44 176 LYS A O 1
ATOM 1401 N N . LYS A 1 177 ? 4.935 12.283 11.995 1.00 91.19 177 LYS A N 1
ATOM 1402 C CA . LYS A 1 177 ? 4.984 11.549 10.719 1.00 91.19 177 LYS A CA 1
ATOM 1403 C C . LYS A 1 177 ? 3.592 11.287 10.147 1.00 91.19 177 LYS A C 1
ATOM 1405 O O . LYS A 1 177 ? 3.391 11.467 8.949 1.00 91.19 177 LYS A O 1
ATOM 1410 N N . LEU A 1 178 ? 2.620 10.945 10.993 1.00 95.25 178 LEU A N 1
ATOM 1411 C CA . LEU A 1 178 ? 1.225 10.776 10.583 1.00 95.25 178 LEU A CA 1
ATOM 1412 C C . LEU A 1 178 ? 0.615 12.087 10.069 1.00 95.25 178 LEU A C 1
ATOM 1414 O O . LEU A 1 178 ? -0.057 12.072 9.042 1.00 95.25 178 LEU A O 1
ATOM 1418 N N . LYS A 1 179 ? 0.890 13.232 10.709 1.00 95.25 179 LYS A N 1
ATOM 1419 C CA . LYS A 1 179 ? 0.451 14.547 10.202 1.00 95.25 179 LYS A CA 1
ATOM 1420 C C . LYS A 1 179 ? 1.075 14.881 8.846 1.00 95.25 179 LYS A C 1
ATOM 1422 O O . LYS A 1 179 ? 0.381 15.394 7.971 1.00 95.25 179 LYS A O 1
ATOM 1427 N N . THR A 1 180 ? 2.354 14.558 8.643 1.00 93.88 180 THR A N 1
ATOM 1428 C CA . THR A 1 180 ? 3.004 14.698 7.331 1.00 93.88 180 THR A CA 1
ATOM 1429 C C . THR A 1 180 ? 2.331 13.813 6.283 1.00 93.88 180 THR A C 1
ATOM 1431 O O . THR A 1 180 ? 1.979 14.311 5.217 1.00 93.88 180 THR A O 1
ATOM 1434 N N . ALA A 1 181 ? 2.086 12.535 6.589 1.00 95.19 181 ALA A N 1
ATOM 1435 C CA . ALA A 1 181 ? 1.388 11.620 5.687 1.00 95.19 181 ALA A CA 1
ATOM 1436 C C . ALA A 1 181 ? -0.024 12.122 5.339 1.00 95.19 181 ALA A C 1
ATOM 1438 O O . ALA A 1 181 ? -0.400 12.120 4.171 1.00 95.19 181 ALA A O 1
ATOM 1439 N N . LEU A 1 182 ? -0.776 12.627 6.324 1.00 97.00 182 LEU A N 1
ATOM 1440 C CA . LEU A 1 182 ? -2.109 13.198 6.116 1.00 97.00 182 LEU A CA 1
ATOM 1441 C C . LEU A 1 182 ? -2.078 14.365 5.122 1.00 97.00 182 LEU A C 1
ATOM 1443 O O . LEU A 1 182 ? -2.832 14.360 4.151 1.00 97.00 182 LEU A O 1
ATOM 1447 N N . LYS A 1 183 ? -1.153 15.315 5.321 1.00 96.12 183 LYS A N 1
ATOM 1448 C CA . LYS A 1 183 ? -0.970 16.460 4.418 1.00 96.12 183 LYS A CA 1
ATOM 1449 C C . LYS A 1 183 ? -0.673 16.006 2.986 1.00 96.12 183 LYS A C 1
ATOM 1451 O O . LYS A 1 183 ? -1.198 16.588 2.044 1.00 96.12 183 LYS A O 1
ATOM 1456 N N . MET A 1 184 ? 0.130 14.956 2.815 1.00 94.31 184 MET A N 1
ATOM 1457 C CA . MET A 1 184 ? 0.431 14.413 1.488 1.00 94.31 184 MET A CA 1
ATOM 1458 C C . MET A 1 184 ? -0.805 13.841 0.791 1.00 94.31 184 MET A C 1
ATOM 1460 O O . MET A 1 184 ? -0.973 14.074 -0.405 1.00 94.31 184 MET A O 1
ATOM 1464 N N . VAL A 1 185 ? -1.682 13.134 1.517 1.00 96.31 185 VAL A N 1
ATOM 1465 C CA . VAL A 1 185 ? -2.949 12.654 0.940 1.00 96.31 185 VAL A CA 1
ATOM 1466 C C . VAL A 1 185 ? -3.855 13.827 0.569 1.00 96.31 185 VAL A C 1
ATOM 1468 O O . VAL A 1 185 ? -4.431 13.826 -0.515 1.00 96.31 185 VAL A O 1
ATOM 1471 N N . ASP A 1 186 ? -3.944 14.851 1.422 1.00 96.00 186 ASP A N 1
ATOM 1472 C CA . ASP A 1 186 ? -4.740 16.052 1.143 1.00 96.00 186 ASP A CA 1
ATOM 1473 C C . ASP A 1 186 ? -4.246 16.808 -0.096 1.00 96.00 186 ASP A C 1
ATOM 1475 O O . ASP A 1 186 ? -5.050 17.286 -0.892 1.00 96.00 186 ASP A O 1
ATOM 1479 N N . GLU A 1 187 ? -2.931 16.915 -0.286 1.00 93.56 187 GLU A N 1
ATOM 1480 C CA . GLU A 1 187 ? -2.353 17.495 -1.499 1.00 93.56 187 GLU A CA 1
ATOM 1481 C C . GLU A 1 187 ? -2.630 16.638 -2.734 1.00 93.56 187 GLU A C 1
ATOM 1483 O O . GLU A 1 187 ? -2.976 17.184 -3.777 1.00 93.56 187 GLU A O 1
ATOM 1488 N N . ALA A 1 188 ? -2.495 15.314 -2.624 1.00 93.56 188 ALA A N 1
ATOM 1489 C CA . ALA A 1 188 ? -2.747 14.401 -3.732 1.00 93.56 188 ALA A CA 1
ATOM 1490 C C . ALA A 1 188 ? -4.207 14.448 -4.199 1.00 93.56 188 ALA A C 1
ATOM 1492 O O . ALA A 1 188 ? -4.467 14.497 -5.396 1.00 93.56 188 ALA A O 1
ATOM 1493 N N . LEU A 1 189 ? -5.157 14.499 -3.263 1.00 94.69 189 LEU A N 1
ATOM 1494 C CA . LEU A 1 189 ? -6.594 14.569 -3.545 1.00 94.69 189 LEU A CA 1
ATOM 1495 C C . LEU A 1 189 ? -7.014 15.807 -4.348 1.00 94.69 189 LEU A C 1
ATOM 1497 O O . LEU A 1 189 ? -8.066 15.781 -4.983 1.00 94.69 189 LEU A O 1
ATOM 1501 N N . LYS A 1 190 ? -6.226 16.890 -4.323 1.00 92.56 190 LYS A N 1
ATOM 1502 C CA . LYS A 1 190 ? -6.519 18.116 -5.087 1.00 92.56 190 LYS A CA 1
ATOM 1503 C C . LYS A 1 190 ? -6.266 17.957 -6.583 1.00 92.56 190 LYS A C 1
ATOM 1505 O O . LYS A 1 190 ? -6.872 18.675 -7.367 1.00 92.56 190 LYS A O 1
ATOM 1510 N N . THR A 1 191 ? -5.365 17.054 -6.962 1.00 90.88 191 THR A N 1
ATOM 1511 C CA . THR A 1 191 ? -4.905 16.866 -8.345 1.00 90.88 191 THR A CA 1
ATOM 1512 C C . THR A 1 191 ? -4.921 15.393 -8.755 1.00 90.88 191 THR A C 1
ATOM 1514 O O . THR A 1 191 ? -4.158 14.972 -9.625 1.00 90.88 191 THR A O 1
ATOM 1517 N N . LEU A 1 192 ? -5.743 14.576 -8.088 1.00 91.31 192 LEU A N 1
ATOM 1518 C CA . LEU A 1 192 ? -5.892 13.167 -8.428 1.00 91.31 192 LEU A CA 1
ATOM 1519 C C . LEU A 1 192 ? -6.641 13.052 -9.766 1.00 91.31 192 LEU A C 1
ATOM 1521 O O . LEU A 1 192 ? -7.756 13.570 -9.855 1.00 91.31 192 LEU A O 1
ATOM 1525 N N . PRO A 1 193 ? -6.063 12.399 -10.789 1.00 87.62 193 PRO A N 1
ATOM 1526 C CA . PRO A 1 193 ? -6.736 12.210 -12.070 1.00 87.62 193 PRO A CA 1
ATOM 1527 C C . PRO A 1 193 ? -7.807 11.119 -11.982 1.00 87.62 193 PRO A C 1
ATOM 1529 O O . PRO A 1 193 ? -7.854 10.365 -11.012 1.00 87.62 193 PRO A O 1
ATOM 1532 N N . GLY A 1 194 ? -8.602 10.955 -13.037 1.00 87.25 194 GLY A N 1
ATOM 1533 C CA . GLY A 1 194 ? -9.546 9.843 -13.186 1.00 87.25 194 GLY A CA 1
ATOM 1534 C C . GLY A 1 194 ? -10.992 10.199 -12.850 1.00 87.25 194 GLY A C 1
ATOM 1535 O O . GLY A 1 194 ? -11.358 11.371 -12.799 1.00 87.25 194 GLY A O 1
ATOM 1536 N N . SER A 1 195 ? -11.814 9.163 -12.688 1.00 90.12 195 SER A N 1
ATOM 1537 C CA . SER A 1 195 ? -13.244 9.297 -12.413 1.00 90.12 195 SER A CA 1
ATOM 1538 C C . SER A 1 195 ? -13.521 9.828 -11.009 1.00 90.12 195 SER A C 1
ATOM 1540 O O . SER A 1 195 ? -12.667 9.785 -10.112 1.00 90.12 195 SER A O 1
ATOM 1542 N N . GLN A 1 196 ? -14.763 10.250 -10.776 1.00 92.94 196 GLN A N 1
ATOM 1543 C CA . GLN A 1 196 ? -15.219 10.553 -9.422 1.00 92.94 196 GLN A CA 1
ATOM 1544 C C . GLN A 1 196 ? -15.067 9.343 -8.480 1.00 92.94 196 GLN A C 1
ATOM 1546 O O . GLN A 1 196 ? -14.715 9.530 -7.313 1.00 92.94 196 GLN A O 1
ATOM 1551 N N . ALA A 1 197 ? -15.233 8.115 -8.984 1.00 94.88 197 ALA A N 1
ATOM 1552 C CA . ALA A 1 197 ? -15.035 6.893 -8.206 1.00 94.88 197 ALA A CA 1
ATOM 1553 C C . ALA A 1 197 ? -13.561 6.668 -7.846 1.00 94.88 197 ALA A C 1
ATOM 1555 O O . ALA A 1 197 ? -13.264 6.294 -6.711 1.00 94.88 197 ALA A O 1
ATOM 1556 N N . HIS A 1 198 ? -12.619 6.974 -8.746 1.00 93.81 198 HIS A N 1
ATOM 1557 C CA . HIS A 1 198 ? -11.184 6.860 -8.460 1.00 93.81 198 HIS A CA 1
ATOM 1558 C C . HIS A 1 198 ? -10.749 7.739 -7.284 1.00 93.81 198 HIS A C 1
ATOM 1560 O O . HIS A 1 198 ? -9.855 7.375 -6.518 1.00 93.81 198 HIS A O 1
ATOM 1566 N N . ARG A 1 199 ? -11.450 8.849 -7.051 1.00 95.25 199 ARG A N 1
ATOM 1567 C CA . ARG A 1 199 ? -11.240 9.713 -5.887 1.00 95.25 199 ARG A CA 1
ATOM 1568 C C . ARG A 1 199 ? -11.455 9.006 -4.542 1.00 95.25 199 ARG A C 1
ATOM 1570 O O . ARG A 1 199 ? -10.875 9.431 -3.544 1.00 95.25 199 ARG A O 1
ATOM 1577 N N . ALA A 1 200 ? -12.198 7.897 -4.517 1.00 96.19 200 ALA A N 1
ATOM 1578 C CA . ALA A 1 200 ? -12.369 7.053 -3.337 1.00 96.19 200 ALA A CA 1
ATOM 1579 C C . ALA A 1 200 ? -11.107 6.261 -2.962 1.00 96.19 200 ALA A C 1
ATOM 1581 O O . ALA A 1 200 ? -10.907 5.954 -1.790 1.00 96.19 200 ALA A O 1
ATOM 1582 N N . TRP A 1 201 ? -10.231 5.946 -3.920 1.00 94.88 201 TRP A N 1
ATOM 1583 C CA . TRP A 1 201 ? -9.043 5.112 -3.706 1.00 94.88 201 TRP A CA 1
ATOM 1584 C C . TRP A 1 201 ? -8.104 5.589 -2.573 1.00 94.88 201 TRP A C 1
ATOM 1586 O O . TRP A 1 201 ? -7.731 4.764 -1.731 1.00 94.88 201 TRP A O 1
ATOM 1596 N N . PRO A 1 202 ? -7.714 6.878 -2.487 1.00 96.38 202 PRO A N 1
ATOM 1597 C CA . PRO A 1 202 ? -6.833 7.364 -1.419 1.00 96.38 202 PRO A CA 1
ATOM 1598 C C . PRO A 1 202 ? -7.527 7.604 -0.068 1.00 96.38 202 PRO A C 1
ATOM 1600 O O . PRO A 1 202 ? -6.850 7.691 0.964 1.00 96.38 202 PRO A O 1
ATOM 1603 N N . LEU A 1 203 ? -8.858 7.729 -0.033 1.00 97.75 203 LEU A N 1
ATOM 1604 C CA . LEU A 1 203 ? -9.595 8.119 1.175 1.00 97.75 203 LEU A CA 1
ATOM 1605 C C . LEU A 1 203 ? -9.508 7.085 2.319 1.00 97.75 203 LEU A C 1
ATOM 1607 O O . LEU A 1 203 ? -9.333 7.508 3.464 1.00 97.75 203 LEU A O 1
ATOM 1611 N N . PRO A 1 204 ? -9.486 5.758 2.075 1.00 96.44 204 PRO A N 1
ATOM 1612 C CA . PRO A 1 204 ? -9.160 4.772 3.103 1.00 96.44 204 PRO A CA 1
ATOM 1613 C C . PRO A 1 204 ? -7.812 5.013 3.794 1.00 96.44 204 PRO A C 1
ATOM 1615 O O . PRO A 1 204 ? -7.716 4.853 5.008 1.00 96.44 204 PRO A O 1
ATOM 1618 N N . ILE A 1 205 ? -6.770 5.443 3.070 1.00 96.06 205 ILE A N 1
ATOM 1619 C CA . ILE A 1 205 ? -5.468 5.762 3.683 1.00 96.06 205 ILE A CA 1
ATOM 1620 C C . ILE A 1 205 ? -5.580 7.006 4.565 1.00 96.06 205 ILE A C 1
ATOM 1622 O O . ILE A 1 205 ? -5.103 6.999 5.701 1.00 96.06 205 ILE A O 1
ATOM 1626 N N . LYS A 1 206 ? -6.271 8.048 4.086 1.00 98.25 206 LYS A N 1
ATOM 1627 C CA . LYS A 1 206 ? -6.562 9.249 4.882 1.00 98.25 206 LYS A CA 1
ATOM 1628 C C . LYS A 1 206 ? -7.303 8.899 6.175 1.00 98.25 206 LYS A C 1
ATOM 1630 O O . LYS A 1 206 ? -6.888 9.326 7.252 1.00 98.25 206 LYS A O 1
ATOM 1635 N N . ALA A 1 207 ? -8.348 8.078 6.090 1.00 98.19 207 ALA A N 1
ATOM 1636 C CA . ALA A 1 207 ? -9.104 7.613 7.248 1.00 98.19 207 ALA A CA 1
ATOM 1637 C C . ALA A 1 207 ? -8.235 6.796 8.214 1.00 98.19 207 ALA A C 1
ATOM 1639 O O . ALA A 1 207 ? -8.240 7.069 9.412 1.00 98.19 207 ALA A O 1
ATOM 1640 N N . LYS A 1 208 ? -7.423 5.862 7.704 1.00 96.12 208 LYS A N 1
ATOM 1641 C CA . LYS A 1 208 ? -6.480 5.058 8.500 1.00 96.12 208 LYS A CA 1
ATOM 1642 C C . LYS A 1 208 ? -5.517 5.937 9.307 1.00 96.12 208 LYS A C 1
ATOM 1644 O O . LYS A 1 208 ? -5.299 5.690 10.492 1.00 96.12 208 LYS A O 1
ATOM 1649 N N . ILE A 1 209 ? -4.977 6.994 8.691 1.00 97.38 209 ILE A N 1
ATOM 1650 C CA . ILE A 1 209 ? -4.113 7.977 9.364 1.00 97.38 209 ILE A CA 1
ATOM 1651 C C . ILE A 1 209 ? -4.889 8.736 10.452 1.00 97.38 209 ILE A C 1
ATOM 1653 O O . ILE A 1 209 ? -4.403 8.867 11.575 1.00 97.38 209 ILE A O 1
ATOM 1657 N N . LEU A 1 210 ? -6.103 9.207 10.150 1.00 98.06 210 LEU A N 1
ATOM 1658 C CA . LEU A 1 210 ? -6.954 9.931 11.104 1.00 98.06 210 LEU A CA 1
ATOM 1659 C C . LEU A 1 210 ? -7.357 9.067 12.309 1.00 98.06 210 LEU A C 1
ATOM 1661 O O . LEU A 1 210 ? -7.360 9.566 13.433 1.00 98.06 210 LEU A O 1
ATOM 1665 N N . ILE A 1 211 ? -7.635 7.778 12.095 1.00 97.00 211 ILE A N 1
ATOM 1666 C CA . ILE A 1 211 ? -7.915 6.803 13.158 1.00 97.00 211 ILE A CA 1
ATOM 1667 C C . ILE A 1 211 ? -6.713 6.678 14.101 1.00 97.00 211 ILE A C 1
ATOM 1669 O O . ILE A 1 211 ? -6.881 6.743 15.317 1.00 97.00 211 ILE A O 1
ATOM 1673 N N . GLU A 1 212 ? -5.494 6.552 13.567 1.00 95.44 212 GLU A N 1
ATOM 1674 C CA . GLU A 1 212 ? -4.279 6.484 14.393 1.00 95.44 212 GLU A CA 1
ATOM 1675 C C . GLU A 1 212 ? -3.982 7.795 15.137 1.00 95.44 212 GLU A C 1
ATOM 1677 O O . GLU A 1 212 ? -3.413 7.767 16.229 1.00 95.44 212 GLU A O 1
ATOM 1682 N N . LEU A 1 213 ? -4.411 8.934 14.586 1.00 95.62 213 LEU A N 1
ATOM 1683 C CA . LEU A 1 213 ? -4.382 10.245 15.245 1.00 95.62 213 LEU A CA 1
ATOM 1684 C C . LEU A 1 213 ? -5.550 10.463 16.228 1.00 95.62 213 LEU A C 1
ATOM 1686 O O . LEU A 1 213 ? -5.663 11.548 16.794 1.00 95.62 213 LEU A O 1
ATOM 1690 N N . LYS A 1 214 ? -6.419 9.462 16.437 1.00 96.62 214 LYS A N 1
ATOM 1691 C CA . LYS A 1 214 ? -7.630 9.532 17.279 1.00 96.62 214 LYS A CA 1
ATOM 1692 C C . LYS A 1 214 ? -8.640 10.608 16.846 1.00 96.62 214 LYS A C 1
ATOM 1694 O O . LYS A 1 214 ? -9.465 11.052 17.638 1.00 96.62 214 LYS A O 1
ATOM 1699 N N . LEU A 1 215 ? -8.613 11.013 15.577 1.00 97.81 215 LEU A N 1
ATOM 1700 C CA . LEU A 1 215 ? -9.538 11.979 14.978 1.00 97.81 215 LEU A CA 1
ATOM 1701 C C . LEU A 1 215 ? -10.737 11.248 14.352 1.00 97.81 215 LEU A C 1
ATOM 1703 O O . LEU A 1 215 ? -10.962 11.316 13.142 1.00 97.81 215 LEU A O 1
ATOM 1707 N N . TYR A 1 216 ? -11.484 10.515 15.179 1.00 98.25 216 TYR A N 1
ATOM 1708 C CA . TYR A 1 216 ? -12.483 9.537 14.733 1.00 98.25 216 TYR A CA 1
ATOM 1709 C C . TYR A 1 216 ? -13.628 10.140 13.909 1.00 98.25 216 TYR A C 1
ATOM 1711 O O . TYR A 1 216 ? -13.961 9.591 12.862 1.00 98.25 216 TYR A O 1
ATOM 1719 N N . ASP A 1 217 ? -14.163 11.300 14.295 1.00 98.19 217 ASP A N 1
ATOM 1720 C CA . ASP A 1 217 ? -15.246 11.951 13.540 1.00 98.19 217 ASP A CA 1
ATOM 1721 C C . ASP A 1 217 ? -14.791 12.393 12.146 1.00 98.19 217 ASP A C 1
ATOM 1723 O O . ASP A 1 217 ? -15.530 12.289 11.168 1.00 98.19 217 ASP A O 1
ATOM 1727 N N . LYS A 1 218 ? -13.540 12.859 12.031 1.00 98.38 218 LYS A N 1
ATOM 1728 C CA . LYS A 1 218 ? -12.947 13.201 10.732 1.00 98.38 218 LYS A CA 1
ATOM 1729 C C . LYS A 1 218 ? -12.728 11.948 9.890 1.00 98.38 218 LYS A C 1
ATOM 1731 O O . LYS A 1 218 ? -12.974 11.991 8.690 1.00 98.38 218 LYS A O 1
ATOM 1736 N N . ALA A 1 219 ? -12.286 10.849 10.503 1.00 98.56 219 ALA A N 1
ATOM 1737 C CA . ALA A 1 219 ? -12.131 9.577 9.806 1.00 98.56 219 ALA A CA 1
ATOM 1738 C C . ALA A 1 219 ? -13.472 9.060 9.265 1.00 98.56 219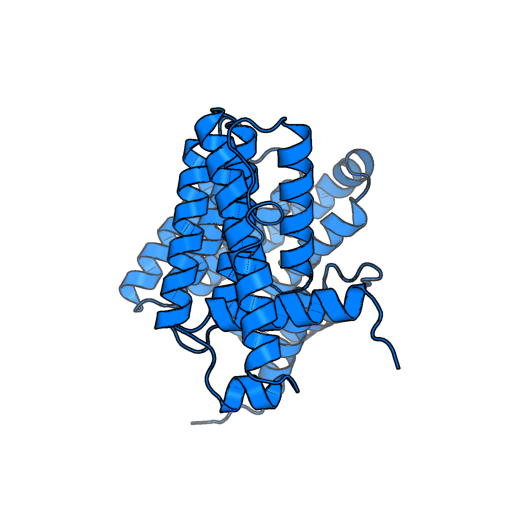 ALA A C 1
ATOM 1740 O O . ALA A 1 219 ? -13.527 8.646 8.111 1.00 98.56 219 ALA A O 1
ATOM 1741 N N . LEU A 1 220 ? -14.551 9.150 10.054 1.00 98.44 220 LEU A N 1
ATOM 1742 C CA . LEU A 1 220 ? -15.896 8.766 9.622 1.00 98.44 220 LEU A CA 1
ATOM 1743 C C . LEU A 1 220 ? -16.351 9.577 8.405 1.00 98.44 220 LEU A C 1
ATOM 1745 O O . LEU A 1 220 ? -16.745 8.995 7.400 1.00 98.44 220 LEU A O 1
ATOM 1749 N N . LYS A 1 221 ? -16.226 10.910 8.467 1.00 98.62 221 LYS A N 1
ATOM 1750 C CA . LYS A 1 221 ? -16.594 11.797 7.351 1.00 98.62 221 LYS A CA 1
ATOM 1751 C C . LYS A 1 221 ? -15.828 11.465 6.070 1.00 98.62 221 LYS A C 1
ATOM 1753 O O . LYS A 1 221 ? -16.418 11.441 5.000 1.00 98.62 221 LYS A O 1
ATOM 1758 N N . VAL A 1 222 ? -14.532 11.169 6.185 1.00 98.62 222 VAL A N 1
ATOM 1759 C CA . VAL A 1 222 ? -13.693 10.765 5.044 1.00 98.62 222 VAL A CA 1
ATOM 1760 C C . VAL A 1 222 ? -14.145 9.431 4.446 1.00 98.62 222 VAL A C 1
ATOM 1762 O O . VAL A 1 222 ? -14.109 9.266 3.231 1.00 98.62 222 VAL A O 1
ATOM 1765 N N . LEU A 1 223 ? -14.568 8.471 5.271 1.00 98.56 223 LEU A N 1
ATOM 1766 C CA . LEU A 1 223 ? -15.067 7.185 4.777 1.00 98.56 223 LEU A CA 1
ATOM 1767 C C . LEU A 1 223 ? -16.428 7.336 4.084 1.00 98.56 223 LEU A C 1
ATOM 1769 O O . LEU A 1 223 ? -16.614 6.769 3.016 1.00 98.56 223 LEU A O 1
ATOM 1773 N N . GLN A 1 224 ? -17.320 8.174 4.615 1.00 98.44 224 GLN A N 1
ATOM 1774 C CA . GLN A 1 224 ? -18.600 8.511 3.974 1.00 98.44 224 GLN A CA 1
ATOM 1775 C C . GLN A 1 224 ? -18.412 9.273 2.651 1.00 98.44 224 GLN A C 1
ATOM 1777 O O . GLN A 1 224 ? -19.124 9.030 1.675 1.00 98.44 224 GLN A O 1
ATOM 1782 N N . GLU A 1 225 ? -17.427 10.175 2.590 1.00 98.38 225 GLU A N 1
ATOM 1783 C CA . GLU A 1 225 ? -17.008 10.827 1.344 1.00 98.38 225 GLU A CA 1
ATOM 1784 C C . GLU A 1 225 ? -16.531 9.782 0.325 1.00 98.38 225 GLU A C 1
ATOM 1786 O O . GLU A 1 225 ? -16.921 9.840 -0.838 1.00 98.38 225 GLU A O 1
ATOM 1791 N N . ALA A 1 226 ? -15.758 8.782 0.762 1.00 98.19 226 ALA A N 1
ATOM 1792 C CA . ALA A 1 226 ? -15.292 7.708 -0.109 1.00 98.19 226 ALA A CA 1
ATOM 1793 C C . ALA A 1 226 ? -16.444 6.874 -0.683 1.00 98.19 226 ALA A C 1
ATOM 1795 O O . ALA A 1 226 ? -16.447 6.596 -1.880 1.00 98.19 226 ALA A O 1
ATOM 1796 N N . GLU A 1 227 ? -17.437 6.518 0.135 1.00 97.88 227 GLU A N 1
ATOM 1797 C CA . GLU A 1 227 ? -18.648 5.824 -0.329 1.00 97.88 227 GLU A CA 1
ATOM 1798 C C . GLU A 1 227 ? -19.428 6.678 -1.334 1.00 97.88 227 GLU A C 1
ATOM 1800 O O . GLU A 1 227 ? -19.847 6.180 -2.378 1.00 97.88 227 GLU A O 1
ATOM 1805 N N . SER A 1 228 ? -19.547 7.981 -1.068 1.00 98.12 228 SER A N 1
ATOM 1806 C CA . SER A 1 228 ? -20.209 8.927 -1.973 1.00 98.12 228 SER A CA 1
ATOM 1807 C C . SER A 1 228 ? -19.482 9.025 -3.318 1.00 98.12 228 SER A C 1
ATOM 1809 O O . SER A 1 228 ? -20.120 9.001 -4.367 1.00 98.12 228 SER A O 1
ATOM 1811 N N . CYS A 1 229 ? -18.146 9.088 -3.312 1.00 97.94 229 CYS A N 1
ATOM 1812 C CA . CYS A 1 229 ? -17.334 9.063 -4.528 1.00 97.94 229 CYS A CA 1
ATOM 1813 C C . CYS A 1 229 ? -17.590 7.803 -5.365 1.00 97.94 229 CYS A C 1
ATOM 1815 O O . CYS A 1 229 ? -17.771 7.920 -6.575 1.00 97.94 229 CYS A O 1
ATOM 1817 N N . ILE A 1 230 ? -17.649 6.624 -4.731 1.00 97.81 230 ILE A N 1
ATOM 1818 C CA . ILE A 1 230 ? -17.987 5.370 -5.419 1.00 97.81 230 ILE A CA 1
ATOM 1819 C C . ILE A 1 230 ? -19.387 5.443 -6.022 1.00 97.81 230 ILE A C 1
ATOM 1821 O O . ILE A 1 230 ? -19.540 5.138 -7.198 1.00 97.81 230 ILE A O 1
ATOM 1825 N N . TYR A 1 231 ? -20.387 5.863 -5.244 1.00 97.56 231 TYR A N 1
ATOM 1826 C CA . TYR A 1 231 ? -21.780 5.908 -5.688 1.00 97.56 231 TYR A CA 1
ATOM 1827 C C . TYR A 1 231 ? -21.965 6.812 -6.913 1.00 97.56 231 TYR A C 1
ATOM 1829 O O . TYR A 1 231 ? -22.444 6.365 -7.950 1.00 97.56 231 TYR A O 1
ATOM 1837 N N . TYR A 1 232 ? -21.530 8.070 -6.819 1.00 97.25 232 TYR A N 1
ATOM 1838 C CA . TYR A 1 232 ? -21.724 9.045 -7.895 1.00 97.25 232 TYR A CA 1
ATOM 1839 C C . TYR A 1 232 ? -20.804 8.813 -9.100 1.00 97.25 232 TYR A C 1
ATOM 1841 O O . TYR A 1 232 ? -21.144 9.209 -10.208 1.00 97.25 232 TYR A O 1
ATOM 1849 N N . GLY A 1 233 ? -19.649 8.173 -8.903 1.00 96.69 233 GLY A N 1
ATOM 1850 C CA . GLY A 1 233 ? -18.713 7.854 -9.981 1.00 96.69 233 GLY A CA 1
ATOM 1851 C C . GLY A 1 233 ? -18.879 6.462 -10.591 1.00 96.69 233 GLY A C 1
ATOM 1852 O O . GLY A 1 233 ? -18.089 6.101 -11.461 1.00 96.69 233 GLY A O 1
ATOM 1853 N N . TYR A 1 234 ? -19.847 5.663 -10.129 1.00 96.12 234 TYR A N 1
ATOM 1854 C CA . TYR A 1 234 ? -19.967 4.248 -10.490 1.00 96.12 234 TYR A CA 1
ATOM 1855 C C . TYR A 1 234 ? -20.101 4.045 -12.005 1.00 96.12 234 TYR A C 1
ATOM 1857 O O . TYR A 1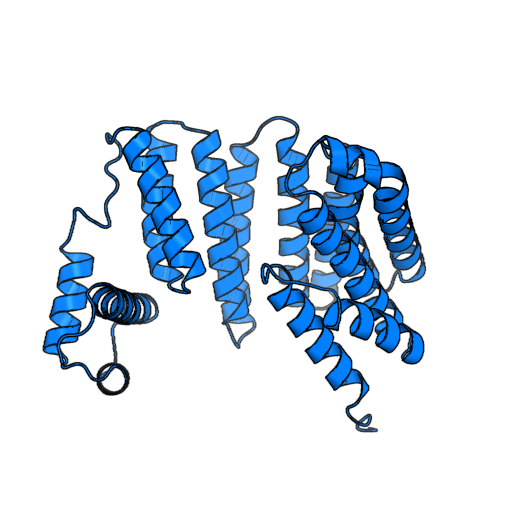 234 ? -19.304 3.331 -12.611 1.00 96.12 234 TYR A O 1
ATOM 1865 N N . GLU A 1 235 ? -21.078 4.708 -12.627 1.00 96.50 235 GLU A N 1
ATOM 1866 C CA . GLU A 1 235 ? -21.354 4.580 -14.065 1.00 96.50 235 GLU A CA 1
ATOM 1867 C C . GLU A 1 235 ? -20.195 5.103 -14.920 1.00 96.50 235 GLU A C 1
ATOM 1869 O O . GLU A 1 235 ? -19.848 4.517 -15.946 1.00 96.50 235 GLU A O 1
ATOM 1874 N N . GLU A 1 236 ? -19.552 6.186 -14.479 1.00 95.31 236 GLU A N 1
ATOM 1875 C CA . GLU A 1 236 ? -18.375 6.737 -15.148 1.00 95.31 236 GLU A CA 1
ATOM 1876 C C . GLU A 1 236 ? -17.231 5.711 -15.190 1.00 95.31 236 GLU A C 1
ATOM 1878 O O . GLU A 1 236 ? -16.609 5.520 -16.238 1.00 95.31 236 GLU A O 1
ATOM 1883 N N . GLU A 1 237 ? -16.967 5.031 -14.070 1.00 94.50 237 GLU A N 1
ATOM 1884 C CA . GLU A 1 237 ? -15.920 4.012 -13.985 1.00 94.50 237 GLU A CA 1
ATOM 1885 C C . GLU A 1 237 ? -16.258 2.788 -14.846 1.00 94.50 237 GLU A C 1
ATOM 1887 O O . GLU A 1 237 ? -15.399 2.332 -15.603 1.00 94.50 237 GLU A O 1
ATOM 1892 N N . GLN A 1 238 ? -17.509 2.313 -14.802 1.00 94.19 238 GLN A N 1
ATOM 1893 C CA . GLN A 1 238 ? -17.990 1.195 -15.628 1.00 94.19 238 GLN A CA 1
ATOM 1894 C C . GLN A 1 238 ? -17.783 1.445 -17.125 1.00 94.19 238 GLN A C 1
ATOM 1896 O O . GLN A 1 238 ? -17.340 0.562 -17.858 1.00 94.19 238 GLN A O 1
ATOM 1901 N N . ASN A 1 239 ? -18.034 2.67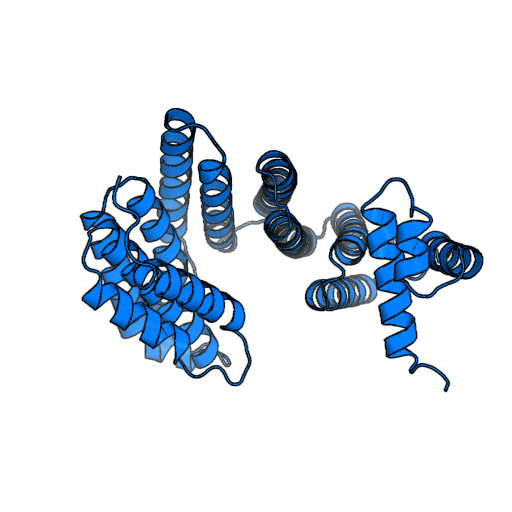4 -17.577 1.00 93.44 239 ASN A N 1
ATOM 1902 C CA 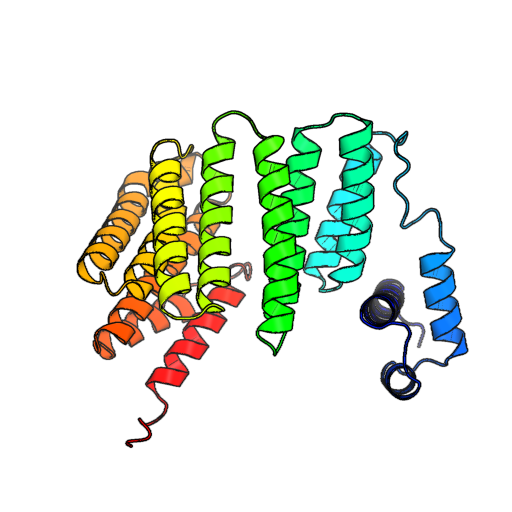. ASN A 1 239 ? -17.891 3.038 -18.984 1.00 93.44 239 ASN A CA 1
ATOM 1903 C C . ASN A 1 239 ? -16.427 3.216 -19.421 1.00 93.44 239 ASN A C 1
ATOM 1905 O O . ASN A 1 239 ? -16.096 2.987 -20.586 1.00 93.44 239 ASN A O 1
ATOM 1909 N N . LYS A 1 240 ? -15.537 3.640 -18.514 1.00 88.94 240 LYS A N 1
ATOM 1910 C CA . LYS A 1 240 ? -14.132 3.950 -18.838 1.00 88.94 240 LYS A CA 1
ATOM 1911 C C . LYS A 1 240 ? -13.181 2.770 -18.658 1.00 88.94 240 LYS A C 1
ATOM 1913 O O . LYS A 1 240 ? -12.131 2.739 -19.303 1.00 88.94 240 LYS A O 1
ATOM 1918 N N . ASN A 1 241 ? -13.508 1.814 -17.791 1.00 85.12 241 ASN A N 1
ATOM 1919 C CA . ASN A 1 241 ? -12.563 0.805 -17.334 1.00 85.12 241 ASN A CA 1
ATOM 1920 C C . ASN A 1 241 ? -13.089 -0.619 -17.557 1.00 85.12 241 ASN A C 1
ATOM 1922 O O . ASN A 1 241 ? -14.013 -1.074 -16.894 1.00 85.12 241 ASN A O 1
ATOM 1926 N N . LYS A 1 242 ? -12.415 -1.389 -18.423 1.00 88.62 242 LYS A N 1
ATOM 1927 C CA . LYS A 1 242 ? -12.743 -2.809 -18.680 1.00 88.62 242 LYS A CA 1
ATOM 1928 C C . LYS A 1 242 ? -12.630 -3.707 -17.438 1.00 88.62 242 LYS A C 1
ATOM 1930 O O . LYS A 1 242 ? -13.040 -4.861 -17.485 1.00 88.62 242 LYS A O 1
ATOM 1935 N N . GLN A 1 243 ? -12.024 -3.208 -16.362 1.00 88.06 243 GLN A N 1
ATOM 1936 C CA . GLN A 1 243 ? -11.875 -3.882 -15.074 1.00 88.06 243 GLN A CA 1
ATOM 1937 C C . GLN A 1 243 ? -12.601 -3.133 -13.942 1.00 88.06 243 GLN A C 1
ATOM 1939 O O . GLN A 1 243 ? -12.239 -3.301 -12.776 1.00 88.06 243 GLN A O 1
ATOM 1944 N N . ALA A 1 244 ? -13.603 -2.304 -14.260 1.00 90.62 244 ALA A N 1
ATOM 1945 C CA . ALA A 1 244 ? -14.325 -1.479 -13.291 1.00 90.62 244 ALA A CA 1
ATOM 1946 C C . ALA A 1 244 ? -14.835 -2.282 -12.087 1.00 90.62 244 ALA A C 1
ATOM 1948 O O . ALA A 1 244 ? -14.531 -1.917 -10.956 1.00 90.62 244 ALA A O 1
ATOM 1949 N N . ASP A 1 245 ? -15.500 -3.422 -12.299 1.00 90.38 245 ASP A N 1
ATOM 1950 C CA . ASP A 1 245 ? -16.016 -4.263 -11.206 1.00 90.38 245 ASP A CA 1
ATOM 1951 C C . ASP A 1 245 ? -14.929 -4.702 -10.219 1.00 90.38 245 ASP A C 1
ATOM 1953 O O . ASP A 1 245 ? -15.107 -4.647 -8.998 1.00 90.38 245 ASP A O 1
ATOM 1957 N N . MET A 1 246 ? -13.771 -5.108 -10.745 1.00 90.50 246 MET A N 1
ATOM 1958 C CA . MET A 1 246 ? -12.621 -5.507 -9.938 1.00 90.50 246 MET A CA 1
ATOM 1959 C C . MET A 1 246 ? -12.111 -4.322 -9.109 1.00 90.50 246 MET A C 1
ATOM 1961 O O . MET A 1 246 ? -11.873 -4.448 -7.906 1.00 90.50 246 MET A O 1
ATOM 1965 N N . VAL A 1 247 ? -11.951 -3.164 -9.747 1.00 90.81 247 VAL A N 1
ATOM 1966 C CA . VAL A 1 247 ? -11.408 -1.949 -9.134 1.00 90.81 247 VAL A CA 1
ATOM 1967 C C . VAL A 1 247 ? -12.363 -1.374 -8.081 1.00 90.81 247 VAL A C 1
ATOM 1969 O O . VAL A 1 247 ? -11.944 -1.092 -6.957 1.00 90.81 247 VAL A O 1
ATOM 1972 N N . LEU A 1 248 ? -13.656 -1.293 -8.391 1.00 93.38 248 LEU A N 1
ATOM 1973 C CA . LEU A 1 248 ? -14.703 -0.873 -7.463 1.00 93.38 248 LEU A CA 1
ATOM 1974 C C . LEU A 1 248 ? -14.786 -1.827 -6.264 1.00 93.38 248 LEU A C 1
ATOM 1976 O O . LEU A 1 248 ? -14.851 -1.369 -5.125 1.00 93.38 248 LEU A O 1
ATOM 1980 N N . SER A 1 249 ? -14.666 -3.143 -6.474 1.00 92.50 249 SER A N 1
ATOM 1981 C CA . SER A 1 249 ? -14.608 -4.121 -5.375 1.00 92.50 249 SER A CA 1
ATOM 1982 C C . SER A 1 249 ? -13.399 -3.893 -4.461 1.00 92.50 249 SER A C 1
ATOM 1984 O O . SER A 1 249 ? -13.514 -3.918 -3.232 1.00 92.50 249 SER A O 1
ATOM 1986 N N . VAL A 1 250 ? -12.226 -3.615 -5.038 1.00 91.69 250 VAL A N 1
ATOM 1987 C CA . VAL A 1 250 ? -10.993 -3.271 -4.307 1.00 91.69 250 VAL A CA 1
ATOM 1988 C C . VAL A 1 250 ? -11.177 -2.002 -3.468 1.00 91.69 250 VAL A C 1
ATOM 1990 O O . VAL A 1 250 ? -10.734 -1.972 -2.315 1.00 91.69 250 VAL A O 1
ATOM 1993 N N . TRP A 1 251 ? -11.802 -0.960 -4.018 1.00 94.94 251 TRP A N 1
ATOM 1994 C CA . TRP A 1 251 ? -12.010 0.311 -3.320 1.00 94.94 251 TRP A CA 1
ATOM 1995 C C . TRP A 1 251 ? -13.069 0.193 -2.222 1.00 94.94 251 TRP A C 1
ATOM 1997 O O . TRP A 1 251 ? -12.772 0.507 -1.068 1.00 94.94 251 TRP A O 1
ATOM 2007 N N . THR A 1 252 ? -14.242 -0.363 -2.526 1.00 96.12 252 THR A N 1
ATOM 2008 C CA . THR A 1 252 ? -15.343 -0.545 -1.567 1.00 96.12 252 THR A CA 1
ATOM 2009 C C . THR A 1 252 ? -14.942 -1.440 -0.395 1.00 96.12 252 THR A C 1
ATOM 2011 O O . THR A 1 252 ? -15.182 -1.098 0.763 1.00 96.12 252 THR A O 1
ATOM 2014 N N . THR A 1 253 ? -14.238 -2.550 -0.644 1.00 95.69 253 THR A N 1
ATOM 2015 C CA . THR A 1 253 ? -13.733 -3.395 0.456 1.00 95.69 253 THR A CA 1
ATOM 2016 C C . THR A 1 253 ? -12.618 -2.722 1.256 1.00 95.69 253 THR A C 1
ATOM 2018 O O . THR A 1 253 ? -12.479 -2.978 2.453 1.00 95.69 253 THR A O 1
ATOM 2021 N N . GLY A 1 254 ? -11.841 -1.829 0.635 1.00 95.50 254 GLY A N 1
ATOM 2022 C CA . GLY A 1 254 ? -10.894 -0.962 1.334 1.00 95.50 254 GLY A CA 1
ATOM 2023 C C . GLY A 1 254 ? -11.587 -0.011 2.311 1.00 95.50 254 GLY A C 1
ATOM 2024 O O . GLY A 1 254 ? -11.146 0.098 3.455 1.00 95.50 254 GLY A O 1
ATOM 2025 N N . ILE A 1 255 ? -12.685 0.621 1.888 1.00 98.06 255 ILE A N 1
ATOM 2026 C CA . ILE A 1 255 ? -13.517 1.497 2.726 1.00 98.06 255 ILE A CA 1
ATOM 2027 C C . ILE A 1 255 ? -14.122 0.703 3.889 1.00 98.06 255 ILE A C 1
ATOM 2029 O O . ILE A 1 255 ? -13.904 1.062 5.047 1.00 98.06 255 ILE A O 1
ATOM 2033 N N . ALA A 1 256 ? -14.785 -0.422 3.603 1.00 97.94 256 ALA A N 1
ATOM 2034 C CA . ALA A 1 256 ? -15.408 -1.275 4.618 1.00 97.94 256 ALA A CA 1
ATOM 2035 C C . ALA A 1 256 ? -14.401 -1.760 5.677 1.00 97.94 256 ALA A C 1
ATOM 2037 O O . ALA A 1 256 ? -14.693 -1.761 6.873 1.00 97.94 256 ALA A O 1
ATOM 2038 N N . LEU A 1 257 ? -13.176 -2.107 5.268 1.00 97.00 257 LEU A N 1
ATOM 2039 C CA . LEU A 1 257 ? -12.125 -2.507 6.202 1.00 97.00 257 LEU A CA 1
ATOM 2040 C C . LEU A 1 257 ? -11.717 -1.365 7.151 1.00 97.00 257 LEU A C 1
ATOM 2042 O O . LEU A 1 257 ? -11.470 -1.607 8.334 1.00 97.00 257 LEU A O 1
ATOM 2046 N N . GLN A 1 258 ? -11.656 -0.123 6.666 1.00 97.75 258 GLN A N 1
ATOM 2047 C CA . GLN A 1 258 ? -11.359 1.031 7.521 1.00 97.75 258 GLN A CA 1
ATOM 2048 C C . GLN A 1 258 ? -12.555 1.442 8.390 1.00 97.75 258 GLN A C 1
ATOM 2050 O O . GLN A 1 258 ? -12.345 1.830 9.540 1.00 97.75 258 GLN A O 1
ATOM 2055 N N . MET A 1 259 ? -13.792 1.279 7.905 1.00 98.38 259 MET A N 1
ATOM 2056 C CA . MET A 1 259 ? -15.005 1.420 8.722 1.00 98.38 259 MET A CA 1
ATOM 2057 C C . MET A 1 259 ? -14.986 0.433 9.890 1.00 98.38 259 MET A C 1
ATOM 2059 O O . MET A 1 259 ? -15.177 0.830 11.041 1.00 98.38 259 MET A O 1
ATOM 2063 N N . ALA A 1 260 ? -14.651 -0.836 9.633 1.00 98.00 260 ALA A N 1
ATOM 2064 C CA . ALA A 1 260 ? -14.469 -1.824 10.690 1.00 98.00 260 ALA A CA 1
ATOM 2065 C C . ALA A 1 260 ? -13.424 -1.375 11.720 1.00 98.00 260 ALA A C 1
ATOM 2067 O O . ALA A 1 260 ? -13.704 -1.383 12.916 1.00 98.00 260 ALA A O 1
ATOM 2068 N N . LEU A 1 261 ? -12.240 -0.937 11.278 1.00 96.56 261 LEU A N 1
ATOM 2069 C CA . LEU A 1 261 ? -11.181 -0.464 12.176 1.00 96.56 261 LEU A CA 1
ATOM 2070 C C . LEU A 1 261 ? -11.619 0.733 13.031 1.00 96.56 261 LEU A C 1
ATOM 2072 O O . LEU A 1 261 ? -11.351 0.748 14.232 1.00 96.56 261 LEU A O 1
ATOM 2076 N N . LEU A 1 262 ? -12.319 1.706 12.448 1.00 97.94 262 LEU A N 1
ATOM 2077 C CA . LEU A 1 262 ? -12.890 2.840 13.177 1.00 97.94 262 LEU A CA 1
ATOM 2078 C C . LEU A 1 262 ? -13.875 2.373 14.260 1.00 97.94 262 LEU A C 1
ATOM 2080 O O . LEU A 1 262 ? -13.825 2.837 15.403 1.00 97.94 262 LEU A O 1
ATOM 2084 N N . HIS A 1 263 ? -14.757 1.435 13.920 1.00 97.75 263 HIS A N 1
ATOM 2085 C CA . HIS A 1 263 ? -15.722 0.882 14.862 1.00 97.75 263 HIS A CA 1
ATOM 2086 C C . HIS A 1 263 ? -15.047 0.100 15.992 1.00 97.75 263 HIS A C 1
ATOM 2088 O O . HIS A 1 263 ? -15.413 0.302 17.147 1.00 97.75 263 HIS A O 1
ATOM 2094 N N . ILE A 1 264 ? -14.003 -0.683 15.699 1.00 96.06 264 ILE A N 1
ATOM 2095 C CA . ILE A 1 264 ? -13.178 -1.354 16.719 1.00 96.06 264 ILE A CA 1
ATOM 2096 C C . ILE A 1 264 ? -12.573 -0.324 17.678 1.00 96.06 264 ILE A C 1
ATOM 2098 O O . ILE A 1 264 ? -12.696 -0.450 18.891 1.00 96.06 264 ILE A O 1
ATOM 2102 N N . LYS A 1 265 ? -11.952 0.736 17.146 1.00 95.56 265 LYS A N 1
ATOM 2103 C CA . LYS A 1 265 ? -11.294 1.780 17.954 1.00 95.56 265 LYS A CA 1
ATOM 2104 C C . LYS A 1 265 ? -12.261 2.607 18.800 1.00 95.56 265 LYS A C 1
ATOM 2106 O O . LYS A 1 265 ? -11.821 3.286 19.723 1.00 95.56 265 LYS A O 1
ATOM 2111 N N . THR A 1 266 ? -13.553 2.556 18.490 1.00 95.75 266 THR A N 1
ATOM 2112 C CA . THR A 1 266 ? -14.610 3.272 19.211 1.00 95.75 266 THR A CA 1
ATOM 2113 C C . THR A 1 266 ? -15.594 2.330 19.912 1.00 95.75 266 THR A C 1
ATOM 2115 O O . THR A 1 266 ? -16.712 2.748 20.218 1.00 95.75 266 THR A O 1
ATOM 2118 N N . ASN A 1 267 ? -15.180 1.078 20.161 1.00 95.38 267 ASN A N 1
ATOM 2119 C CA . ASN A 1 267 ? -15.914 0.027 20.880 1.00 95.38 267 ASN A CA 1
ATOM 2120 C C . ASN A 1 267 ? -17.296 -0.328 20.297 1.00 95.38 267 ASN A C 1
ATOM 2122 O O . ASN A 1 267 ? -18.166 -0.848 20.990 1.00 95.38 267 ASN A O 1
ATOM 2126 N N . LYS A 1 268 ? -17.511 -0.089 19.002 1.00 96.50 268 LYS A N 1
ATOM 2127 C CA . LYS A 1 268 ? -18.738 -0.451 18.275 1.00 96.50 268 LYS A CA 1
ATOM 2128 C C . LYS A 1 268 ? -18.566 -1.827 17.626 1.00 96.50 268 LYS A C 1
ATOM 2130 O O . LYS A 1 268 ? -18.588 -1.976 16.408 1.00 96.50 268 LYS A O 1
ATOM 2135 N N . ASN A 1 269 ? -18.339 -2.848 18.449 1.00 95.31 269 ASN A N 1
ATOM 2136 C CA . ASN A 1 269 ? -17.904 -4.166 17.971 1.00 95.31 269 ASN A CA 1
ATOM 2137 C C . ASN A 1 269 ? -18.937 -4.856 17.065 1.00 95.31 269 ASN A C 1
ATOM 2139 O O . ASN A 1 269 ? -18.551 -5.520 16.106 1.00 95.31 269 ASN A O 1
ATOM 2143 N N . THR A 1 270 ? -20.237 -4.663 17.307 1.00 96.06 270 THR A N 1
ATOM 2144 C CA . THR A 1 270 ? -21.299 -5.225 16.456 1.00 96.06 270 THR A CA 1
A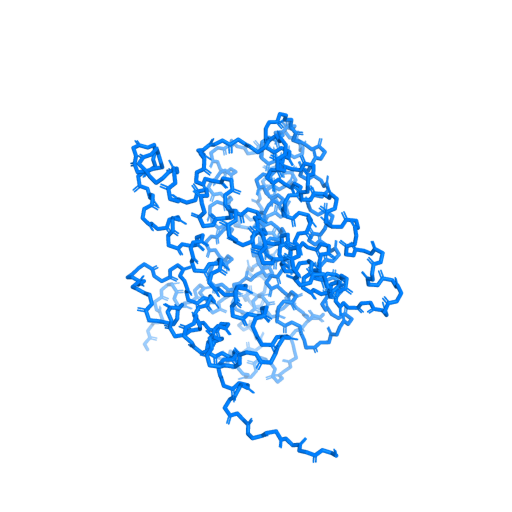TOM 2145 C C . THR A 1 270 ? -21.212 -4.703 15.024 1.00 96.06 270 THR A C 1
ATOM 2147 O O . THR A 1 270 ? -21.184 -5.493 14.083 1.00 96.06 270 THR A O 1
ATOM 2150 N N . THR A 1 271 ? -21.090 -3.386 14.834 1.00 96.75 271 THR A N 1
ATOM 2151 C CA . THR A 1 271 ? -20.954 -2.813 13.486 1.00 96.75 271 THR A CA 1
ATOM 2152 C C . THR A 1 271 ? -19.614 -3.179 12.860 1.00 96.75 271 THR A C 1
ATOM 2154 O O . THR A 1 271 ? -19.569 -3.485 11.671 1.00 96.75 271 THR A O 1
ATOM 2157 N N . ALA A 1 272 ? -18.532 -3.251 13.645 1.00 97.56 272 ALA A N 1
ATOM 2158 C CA . ALA A 1 272 ? -17.248 -3.747 13.152 1.00 97.56 272 ALA A CA 1
ATOM 2159 C C . ALA A 1 272 ? -17.361 -5.163 12.557 1.00 97.56 272 ALA A C 1
ATOM 2161 O O . ALA A 1 272 ? -16.864 -5.399 11.457 1.00 97.56 272 ALA A O 1
ATOM 2162 N N . ARG A 1 273 ? -18.056 -6.089 13.234 1.00 97.44 273 ARG A N 1
ATOM 2163 C CA . ARG A 1 273 ? -18.278 -7.463 12.743 1.00 97.44 273 ARG A CA 1
ATOM 2164 C C . ARG A 1 273 ? -19.026 -7.497 11.413 1.00 97.44 273 ARG A C 1
ATOM 2166 O O . ARG A 1 273 ? -18.658 -8.291 10.548 1.00 97.44 273 ARG A O 1
ATOM 2173 N N . ILE A 1 274 ? -20.026 -6.633 11.230 1.00 97.81 274 ILE A N 1
ATOM 2174 C CA . ILE A 1 274 ? -20.792 -6.537 9.977 1.00 97.81 274 ILE A CA 1
ATOM 2175 C C . ILE A 1 274 ? -19.867 -6.141 8.819 1.00 97.81 274 ILE A C 1
ATOM 2177 O O . ILE A 1 274 ? -19.799 -6.856 7.820 1.00 97.81 274 ILE A O 1
ATOM 2181 N N . TYR A 1 275 ? -19.084 -5.068 8.977 1.00 98.12 275 TYR A N 1
ATOM 2182 C CA . TYR A 1 275 ? -18.142 -4.630 7.941 1.00 98.12 275 TYR A CA 1
ATOM 2183 C C . TYR A 1 275 ? -17.064 -5.678 7.636 1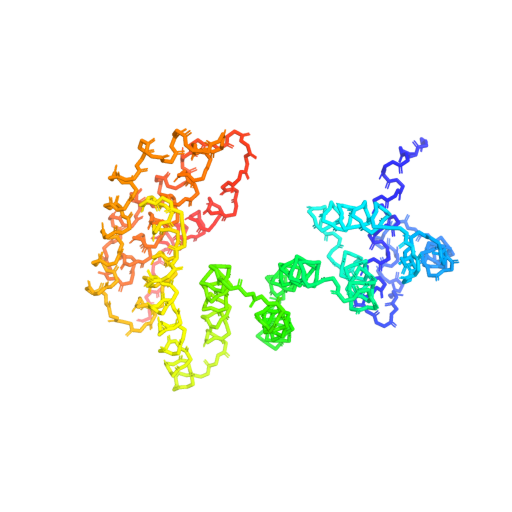.00 98.12 275 TYR A C 1
ATOM 2185 O O . TYR A 1 275 ? -16.767 -5.936 6.470 1.00 98.12 275 TYR A O 1
ATOM 2193 N N . LEU A 1 276 ? -16.496 -6.322 8.663 1.00 97.94 276 LEU A N 1
ATOM 2194 C CA . LEU A 1 276 ? -15.507 -7.388 8.470 1.00 97.94 276 LEU A CA 1
ATOM 2195 C C . LEU A 1 276 ? -16.105 -8.572 7.705 1.00 97.94 276 LEU A C 1
ATOM 2197 O O . LEU A 1 276 ? -15.478 -9.073 6.774 1.00 97.94 276 LEU A O 1
ATOM 2201 N N . SER A 1 277 ? -17.327 -8.980 8.051 1.00 97.12 277 SER A N 1
ATOM 2202 C CA . SER A 1 277 ? -18.032 -10.074 7.375 1.00 97.12 277 SER A CA 1
ATOM 2203 C C . SER A 1 277 ? -18.312 -9.745 5.911 1.00 97.12 277 SER A C 1
ATOM 2205 O O . SER A 1 277 ? -18.092 -10.591 5.046 1.00 97.12 277 SER A O 1
ATOM 2207 N N . ALA A 1 278 ? -18.713 -8.506 5.610 1.00 96.62 278 ALA A N 1
ATOM 2208 C CA . ALA A 1 278 ? -18.906 -8.047 4.237 1.00 96.62 278 ALA A CA 1
ATOM 2209 C C . ALA A 1 278 ? -17.611 -8.150 3.409 1.00 96.62 278 ALA A C 1
ATOM 2211 O O . ALA A 1 278 ? -17.634 -8.662 2.292 1.00 96.62 278 ALA A O 1
ATOM 2212 N N . VAL A 1 279 ? -16.459 -7.751 3.968 1.00 96.75 279 VAL A N 1
ATOM 2213 C CA . VAL A 1 279 ? -15.155 -7.893 3.289 1.00 96.75 279 VAL A CA 1
ATOM 2214 C C . VAL A 1 279 ? -14.793 -9.365 3.069 1.00 96.75 279 VAL A C 1
ATOM 2216 O O . VAL A 1 279 ? -14.348 -9.730 1.982 1.00 96.75 279 VAL A O 1
ATOM 2219 N N . ILE A 1 280 ? -14.982 -10.220 4.079 1.00 96.25 280 ILE A N 1
ATOM 2220 C CA . ILE A 1 280 ? -14.652 -11.654 4.010 1.00 96.25 280 ILE A CA 1
ATOM 2221 C C . ILE A 1 280 ? -15.469 -12.358 2.919 1.00 96.25 280 ILE A C 1
ATOM 2223 O O . ILE A 1 280 ? -14.907 -13.140 2.146 1.00 96.25 280 ILE A O 1
ATOM 2227 N N . ASN A 1 281 ? -16.765 -12.049 2.849 1.00 95.50 281 ASN A N 1
ATOM 2228 C CA . ASN A 1 281 ? -17.736 -12.733 1.996 1.00 95.50 281 ASN A CA 1
ATOM 2229 C C . ASN A 1 281 ? -17.910 -12.093 0.608 1.00 95.50 281 ASN A C 1
ATOM 2231 O O . ASN A 1 281 ? -18.621 -12.649 -0.223 1.00 95.50 281 ASN A O 1
ATOM 2235 N N . CYS A 1 282 ? -17.258 -10.959 0.330 1.00 93.81 282 CYS A N 1
ATOM 2236 C CA . CYS A 1 282 ? -17.296 -10.318 -0.984 1.00 93.81 282 CYS A CA 1
ATOM 2237 C C . CYS A 1 282 ? -16.819 -11.294 -2.086 1.00 93.81 282 CYS A C 1
ATOM 2239 O O . CYS A 1 282 ? -15.746 -11.888 -1.922 1.00 93.81 282 CYS A O 1
ATOM 2241 N N . PRO A 1 283 ? -17.566 -11.498 -3.189 1.00 90.75 283 PRO A N 1
ATOM 2242 C CA . PRO A 1 283 ? -17.132 -12.352 -4.295 1.00 90.75 283 PRO A CA 1
ATOM 2243 C C . PRO A 1 283 ? -15.756 -11.939 -4.835 1.00 90.75 283 PRO A C 1
ATOM 2245 O O . PRO A 1 283 ? -15.466 -10.759 -4.991 1.00 90.75 283 PRO A O 1
ATOM 2248 N N . ASP A 1 284 ? -14.883 -12.916 -5.088 1.00 86.19 284 ASP A N 1
ATOM 2249 C CA . ASP A 1 284 ? -13.499 -12.661 -5.516 1.00 86.19 284 ASP A CA 1
ATOM 2250 C C . ASP A 1 284 ? -12.980 -13.802 -6.397 1.00 86.19 284 ASP A C 1
ATOM 2252 O O . ASP A 1 284 ? -12.025 -14.495 -6.050 1.00 86.19 284 ASP A O 1
ATOM 2256 N N . ALA A 1 285 ? -13.655 -14.046 -7.522 1.00 76.00 285 ALA A N 1
ATOM 2257 C CA . ALA A 1 285 ? -13.291 -15.130 -8.438 1.00 76.00 285 ALA A CA 1
ATOM 2258 C C . ALA A 1 285 ? -11.853 -14.988 -8.980 1.00 76.00 285 ALA A C 1
ATOM 2260 O O . ALA A 1 285 ? -11.196 -15.986 -9.259 1.00 76.00 285 ALA A O 1
ATOM 2261 N N . ALA A 1 286 ? -11.356 -13.751 -9.080 1.00 74.75 286 ALA A N 1
ATOM 2262 C CA . ALA A 1 286 ? -10.008 -13.436 -9.546 1.00 74.75 286 ALA A CA 1
ATOM 2263 C C . ALA A 1 286 ? -8.935 -13.451 -8.434 1.00 74.75 286 ALA A C 1
ATOM 2265 O O . ALA A 1 286 ? -7.753 -13.298 -8.732 1.00 74.75 286 ALA A O 1
ATOM 2266 N N . GLY A 1 287 ? -9.315 -13.616 -7.160 1.00 77.75 287 GLY A N 1
ATOM 2267 C CA . GLY A 1 287 ? -8.384 -13.653 -6.025 1.00 77.75 287 GLY A CA 1
ATOM 2268 C C . GLY A 1 287 ? -7.713 -12.314 -5.678 1.00 77.75 287 GLY A C 1
ATOM 2269 O O . GLY A 1 287 ? -6.728 -12.292 -4.936 1.00 77.75 287 GLY A O 1
ATOM 2270 N N . VAL A 1 288 ? -8.220 -11.188 -6.186 1.00 78.38 288 VAL A N 1
ATOM 2271 C CA . VAL A 1 288 ? -7.623 -9.850 -6.017 1.00 78.38 288 VAL A CA 1
ATOM 2272 C C . VAL A 1 288 ? -7.832 -9.269 -4.614 1.00 78.38 288 VAL A C 1
ATOM 2274 O O . VAL A 1 288 ? -7.167 -8.305 -4.223 1.00 78.38 288 VAL A O 1
ATOM 2277 N N . LEU A 1 289 ? -8.739 -9.851 -3.824 1.00 84.75 289 LEU A N 1
ATOM 2278 C CA . LEU A 1 289 ? -9.050 -9.440 -2.455 1.00 84.75 289 LEU A CA 1
ATOM 2279 C C . LEU A 1 289 ? -8.419 -10.353 -1.397 1.00 84.75 289 LEU A C 1
ATOM 2281 O O . LEU A 1 289 ? -8.626 -10.103 -0.207 1.00 84.75 289 LEU A O 1
ATOM 2285 N N . ALA A 1 290 ? -7.623 -11.361 -1.776 1.00 81.56 290 ALA A N 1
ATOM 2286 C CA . ALA A 1 290 ? -7.056 -12.357 -0.859 1.00 81.56 290 ALA A CA 1
ATOM 2287 C C . ALA A 1 290 ? -6.418 -11.739 0.403 1.00 81.56 290 ALA A C 1
ATOM 2289 O O . ALA A 1 290 ? -6.762 -12.111 1.529 1.00 81.56 290 ALA A O 1
ATOM 2290 N N . ASN A 1 291 ? -5.565 -10.722 0.232 1.00 78.25 291 ASN A N 1
ATOM 2291 C CA . ASN A 1 291 ? -4.919 -10.026 1.350 1.00 78.25 291 ASN A CA 1
ATOM 2292 C C . ASN A 1 291 ? -5.911 -9.241 2.223 1.00 78.25 291 ASN A C 1
ATOM 2294 O O . ASN A 1 291 ? -5.801 -9.268 3.448 1.00 78.25 291 ASN A O 1
ATOM 2298 N N . ARG A 1 292 ? -6.902 -8.563 1.626 1.00 87.75 292 ARG A N 1
ATOM 2299 C CA . ARG A 1 292 ? -7.928 -7.820 2.384 1.00 87.75 292 ARG A CA 1
ATOM 2300 C C . ARG A 1 292 ? -8.817 -8.763 3.185 1.00 87.75 292 ARG A C 1
ATOM 2302 O O . ARG A 1 292 ? -9.074 -8.507 4.358 1.00 87.75 292 ARG A O 1
ATOM 2309 N N . LYS A 1 293 ? -9.222 -9.885 2.587 1.00 91.56 293 LYS A N 1
ATOM 2310 C CA . LYS A 1 293 ? -9.979 -10.939 3.270 1.00 91.56 293 LYS A CA 1
ATOM 2311 C C . LYS A 1 293 ? -9.192 -11.514 4.440 1.00 91.56 293 LYS A C 1
ATOM 2313 O O . LYS A 1 293 ? -9.753 -11.677 5.519 1.00 91.56 293 LYS A O 1
ATOM 2318 N N . LEU A 1 294 ? -7.895 -11.773 4.266 1.00 87.94 294 LEU A N 1
ATOM 2319 C CA . LEU A 1 294 ? -7.031 -12.225 5.358 1.00 87.94 294 LEU A CA 1
ATOM 2320 C C . LEU A 1 294 ? -6.942 -11.184 6.487 1.00 87.94 294 LEU A C 1
ATOM 2322 O O . LEU A 1 294 ? -7.077 -11.541 7.656 1.00 87.94 294 LEU A O 1
ATOM 2326 N N . GLN A 1 295 ? -6.774 -9.900 6.156 1.00 89.31 295 GLN A N 1
ATOM 2327 C CA . GLN A 1 295 ? -6.786 -8.819 7.150 1.00 89.31 295 GLN A CA 1
ATOM 2328 C C . GLN A 1 295 ? -8.115 -8.770 7.915 1.00 89.31 295 GLN A C 1
ATOM 2330 O O . GLN A 1 295 ? -8.103 -8.704 9.145 1.00 89.31 295 GLN A O 1
ATOM 2335 N N . ALA A 1 296 ? -9.246 -8.866 7.214 1.00 94.75 296 ALA A N 1
ATOM 2336 C CA . ALA A 1 296 ? -10.565 -8.865 7.833 1.00 94.75 296 ALA A CA 1
ATOM 2337 C C . ALA A 1 296 ? -10.776 -10.077 8.760 1.00 94.75 296 ALA A C 1
ATOM 2339 O O . ALA A 1 296 ? -11.213 -9.901 9.895 1.00 94.75 296 ALA A O 1
ATOM 2340 N N . LYS A 1 297 ? -10.374 -11.285 8.333 1.00 95.75 297 LYS A N 1
ATOM 2341 C CA . LYS A 1 297 ? -10.397 -12.501 9.172 1.00 95.75 297 LYS A CA 1
ATOM 2342 C C . LYS A 1 297 ? -9.568 -12.332 10.445 1.00 95.75 297 LYS A C 1
ATOM 2344 O O . LYS A 1 297 ? -10.029 -12.667 11.531 1.00 95.75 297 LYS A O 1
ATOM 2349 N N . ASN A 1 298 ? -8.365 -11.773 10.325 1.00 93.00 298 ASN A N 1
ATOM 2350 C CA . ASN A 1 298 ? -7.485 -11.544 11.471 1.00 93.00 298 ASN A CA 1
ATOM 2351 C C . ASN A 1 298 ? -8.069 -10.529 12.463 1.00 93.00 298 ASN A C 1
ATOM 2353 O O . ASN A 1 298 ? -7.907 -10.695 13.669 1.00 93.00 298 ASN A O 1
ATOM 2357 N N . LEU A 1 299 ? -8.733 -9.475 11.978 1.00 94.12 299 LEU A N 1
ATOM 2358 C CA . LEU A 1 299 ? -9.418 -8.506 12.838 1.00 94.12 299 LEU A CA 1
ATOM 2359 C C . LEU A 1 299 ? -10.654 -9.107 13.507 1.00 94.12 299 LEU A C 1
ATOM 2361 O O . LEU A 1 299 ? -10.873 -8.855 14.688 1.00 94.12 299 LEU A O 1
ATOM 2365 N N . LEU A 1 300 ? -11.425 -9.920 12.781 1.00 94.44 300 LEU A N 1
ATOM 2366 C CA . LEU A 1 300 ? -12.609 -10.585 13.320 1.00 94.44 300 LEU A CA 1
ATOM 2367 C C . LEU A 1 300 ? -12.226 -11.537 14.457 1.00 94.44 300 LEU A C 1
ATOM 2369 O O . LEU A 1 300 ? -12.786 -11.436 15.544 1.00 94.44 300 LEU A O 1
ATOM 2373 N N . LYS A 1 301 ? -11.182 -12.349 14.254 1.00 93.06 301 LYS A N 1
ATOM 2374 C CA . LYS A 1 301 ? -10.639 -13.234 15.291 1.00 93.06 301 LYS A CA 1
ATOM 2375 C C . LYS A 1 301 ? -10.241 -12.470 16.559 1.00 93.06 301 LYS A C 1
ATOM 2377 O O . LYS A 1 301 ? -10.580 -12.890 17.656 1.00 93.06 301 LYS A O 1
ATOM 2382 N N . LYS A 1 302 ? -9.585 -11.311 16.423 1.00 89.81 302 LYS A N 1
ATOM 2383 C CA . LYS A 1 302 ? -9.209 -10.463 17.573 1.00 89.81 302 LYS A CA 1
ATOM 2384 C C . LYS A 1 302 ? -10.406 -9.920 18.357 1.00 89.81 302 LYS A C 1
ATOM 2386 O O . LYS A 1 302 ? -10.249 -9.612 19.529 1.00 89.81 302 LYS A O 1
ATOM 2391 N N . LEU A 1 303 ? -11.569 -9.757 17.723 1.00 89.25 303 LEU A N 1
ATOM 2392 C CA . LEU A 1 303 ? -12.803 -9.350 18.405 1.00 89.25 303 LEU A CA 1
ATOM 2393 C C . LEU A 1 303 ? -13.505 -10.515 19.110 1.00 89.25 303 LEU A C 1
ATOM 2395 O O . LEU A 1 303 ? -14.372 -10.283 19.947 1.00 89.25 303 LEU A O 1
ATOM 2399 N N . GLU A 1 304 ? -13.203 -11.749 18.711 1.00 84.12 304 GLU A N 1
ATOM 2400 C CA . GLU A 1 304 ? -13.776 -12.989 19.250 1.00 84.12 304 GLU A CA 1
ATOM 2401 C C . GLU A 1 304 ? -12.937 -13.589 20.371 1.00 84.12 304 GLU A C 1
ATOM 2403 O O . GLU A 1 304 ? -13.456 -14.359 21.175 1.00 84.12 304 GLU A O 1
ATOM 2408 N N . GLU A 1 305 ? -11.658 -13.226 20.448 1.00 79.75 305 GLU A N 1
ATOM 2409 C CA . GLU A 1 305 ? -10.824 -13.559 21.594 1.00 79.75 305 GLU A CA 1
ATOM 2410 C C . GLU A 1 305 ? -11.403 -12.876 22.849 1.00 79.75 305 GLU A C 1
ATOM 2412 O O . GLU A 1 305 ? -11.609 -11.657 22.834 1.00 79.75 305 GLU A O 1
ATOM 2417 N N . PRO A 1 306 ? -11.694 -13.629 23.931 1.00 53.19 306 PRO A N 1
ATOM 2418 C CA . PRO A 1 306 ? -12.159 -13.032 25.174 1.00 53.19 306 PRO A CA 1
ATOM 2419 C C . PRO A 1 306 ? -11.121 -12.012 25.636 1.00 53.19 306 PRO A C 1
ATOM 2421 O O . PRO A 1 306 ? -9.918 -12.295 25.640 1.00 53.19 306 PRO A O 1
ATOM 2424 N N . SER A 1 307 ? -11.584 -10.813 25.990 1.00 53.94 307 SER A N 1
ATOM 2425 C CA . SER A 1 307 ? -10.735 -9.792 26.588 1.00 53.94 307 SER A CA 1
ATOM 2426 C C . SER A 1 307 ? -10.027 -10.418 27.779 1.00 53.94 307 SER A C 1
ATOM 2428 O O . SER A 1 307 ? -10.671 -10.801 28.752 1.00 53.94 307 SER A O 1
ATOM 2430 N N . LYS A 1 308 ? -8.700 -10.556 27.696 1.00 42.31 308 LYS A N 1
ATOM 2431 C CA . LYS A 1 308 ? -7.886 -10.791 28.884 1.00 42.31 308 LYS A CA 1
ATOM 2432 C C . LYS A 1 308 ? -8.019 -9.529 29.728 1.00 42.31 308 LYS A C 1
ATOM 2434 O O . LYS A 1 308 ? -7.349 -8.538 29.449 1.00 42.31 308 LYS A O 1
ATOM 2439 N N . GLU A 1 309 ? -8.979 -9.536 30.643 1.00 36.88 309 GLU A N 1
ATOM 2440 C CA . GLU A 1 309 ? -9.109 -8.523 31.681 1.00 36.88 309 GLU A CA 1
ATOM 2441 C C . GLU A 1 309 ? -7.803 -8.524 32.486 1.00 36.88 309 GLU A C 1
ATOM 2443 O O . GLU A 1 309 ? -7.376 -9.565 32.989 1.00 36.88 309 GLU A O 1
ATOM 2448 N N . ASN A 1 310 ? -7.141 -7.366 32.499 1.00 34.16 310 ASN A N 1
ATOM 2449 C CA . ASN A 1 310 ? -6.151 -6.982 33.501 1.00 34.16 310 ASN A CA 1
ATOM 2450 C C . ASN A 1 310 ? -6.859 -6.087 34.513 1.00 34.16 310 ASN A C 1
ATOM 2452 O O . ASN A 1 310 ? -7.615 -5.205 34.038 1.00 34.16 310 ASN A O 1
#

=== Feature glossary ===
The features interleaved in this record are:

— What the protein is —

Sequence gives the chain of amino acids in standard one-letter code (A=alanine, C=cysteine, …, Y=tyrosine), read N→C. It is the only feature that is directly encoded by the gene; all structural features are derived from the folded form of this sequence.

Database cross-references. InterPro integrates a dozen domain/family signature databases into unified entries with residue-range hits. GO terms attach function/process/location labels with evidence codes. CATH codes position the fold in a four-level structural taxonomy. Organism is the NCBI-taxonomy species name.

— Where its atoms are —

Atomic coordinates in PDBx/mmCIF format — the same representation the Protein Data Bank distributes. Each line of the _atom_site loop places one backbone atom in Cartesian space (units: ångströms, origin: arbitrary).

The six renders are orthographic views along the three Cartesian axes in both directions. Representation (cartoon, sticks, or surface) and color scheme (sequence-rainbow or by-chain) vary across proteins so the training set covers all the common visualization conventions.

— Local backbone conformation —

Eight-state secondary structure (DSSP): H is the canonical α-helix, G the tighter 3₁₀-helix, I the wider π-helix; E/B are β-structure, T and S are turns and bends, and '-' is everything else. DSSP derives these from the pattern of main-chain N–H···O=C hydrogen bonds, not from the sequence.

P-SEA three-state annotation labels each residue as helix, strand, or coil based purely on the geometry of the Cα trace. It serves as a fallback when the full backbone (and thus DSSP) is unavailable.

The φ/ψ torsion pair specifies the backbone conformation at each residue. φ rotates about the N–Cα bond, ψ about the Cα–C bond. Steric clashes forbid most of the (φ, ψ) plane — the allowed regions (α-helix basin, β-sheet basin, left-handed helix) are the Ramachandran-allowed regions.

— Global shape and packing —

The geometric summary reports three shape descriptors. Rg (radius of gyration) measures how spread out the Cα atoms are about their centre of mass; compact globular proteins have small Rg, elongated or unfolded ones large. Cα contacts (<8 Å, |i−j|>4) count long-range residue pairs in spatial proximity — high for tightly packed folds, near zero for rods or random coil. The bounding-box extents give the protein's footprint along x, y, z in Å.

Solvent-accessible surface area (SASA) is the area in Å² traced out by the centre of a 1.4 Å probe sphere (a water molecule) rolled over the protein's van der Waals surface (Shrake–Rupley / Lee–Richards construction). Buried residues have near-zero SASA; fully exposed residues can exceed 200 Å². The total SASA scales roughly with the number of surface residues.

The contact map is a binary N×N matrix image: pixel (i, j) is dark where Cα_i and Cα_j are within 8 Å and |i−j|>4. Because the |i−j|>4 filter removes local helical contacts, off-diagonal stripes parallel to the main diagonal indicate parallel β-sheets; stripes perpendicular to it indicate antiparallel β-sheets. The Ramachandran plot scatters every residue's (φ, ψ) pair against the sterically allowed regions. The PAE heatmap renders the predicted-aligned-error matrix.

— Structural neighborhood —

3Di is Foldseek's structural alphabet. Each residue is assigned one of twenty discrete states based on how its Cα sits relative to its spatial (not sequential) neighbors. Aligning 3Di strings finds structural homologs roughly as well as full 3D superposition, but orders of magnitude faster.

Nearest PDB neighbors are the top structural matches found by Foldseek when searching this structure against the entire Protein Data Bank. Each hit reports a TM-score (0 to 1; >0.5 almost always implies the same fold) and an E-value. These are *structural* homologs — they may share no detectable sequence similarity.

— Confidence and disorder —

For AlphaFold models, the B-factor field carries pLDDT — the model's own estimate of local accuracy on a 0–100 scale. Regions with pLDDT<50 should be treated as essentially unmodeled; they often correspond to intrinsically disordered segments.

Crystallographic B-factors measure how much each atom's electron density is smeared out, in Å². They rise in mobile loops and surface residues and fall in the buried interior. In AlphaFold models this column is repurposed to hold pLDDT instead.

Predicted aligned error is AlphaFold's pairwise confidence. Unlike pLDDT (per-residue), PAE is per-residue-pair and captures whether two parts of the structure are correctly placed relative to each other. Units are ångströms of expected positional error.